Protein 6AMG (pdb70)

Solvent-accessible surface area: 14573 Å² total; per-residue (Å²): 172,91,86,17,65,50,27,190,144,75,20,1,50,10,12,155,46,16,53,81,11,11,1,0,0,1,9,0,0,2,48,82,73,23,141,115,169,4,84,82,42,20,0,4,2,2,0,0,0,43,44,0,17,32,64,6,88,162,52,12,82,5,35,70,11,0,1,8,0,39,0,19,0,12,36,50,39,106,66,23,68,42,19,70,2,11,4,4,10,120,39,77,10,11,17,7,12,1,32,18,48,179,69,10,82,159,63,36,34,39,1,0,15,3,23,28,146,50,64,150,25,154,66,2,81,59,40,89,54,126,82,29,3,52,47,38,138,131,80,19,65,56,46,14,3,18,9,64,27,12,2,1,0,62,60,21,106,110,255,41,135,123,61,29,65,43,23,178,102,84,21,0,44,10,8,148,44,13,52,82,13,10,0,0,0,2,11,0,0,1,46,83,74,19,145,118,168,2,81,82,45,21,0,4,2,2,0,0,0,41,28,0,17,23,65,6,88,163,60,10,82,4,44,65,17,0,0,8,0,42,0,18,0,12,36,50,41,103,67,26,66,44,19,68,2,10,3,4,11,118,38,77,11,10,19,8,12,0,36,12,30,168,86,10,80,158,66,38,34,37,2,0,16,4,22,26,151,48,57,151,25,151,56,1,84,62,42,84,62,150,83,28,3,55,52,39,138,130,92,18,67,58,47,12,3,18,9,62,26,12,3,1,0,66,60,21,104,114

Nearest PDB structures (foldseek):
  6amg-assembly1_A  TM=1.006E+00  e=1.354E-33  Nitrosomonas sp. AL212
  6w6n-assembly1_A  TM=1.004E+00  e=5.330E-32  Nitrosomonas sp. AL212
  6e0z-assembly1_A  TM=1.003E+00  e=9.639E-32  Nitrosomonas sp. AL212
  6e0x-assembly2_B  TM=1.003E+00  e=1.743E-31  Nitrosomonas sp. AL212
  2je2-assembly1_A  TM=8.884E-01  e=1.141E-17  Nitrosomonas europaea

Organism: NCBI:txid153948

Structure (mmCIF, N/CA/C/O backbone):
data_6AMG
#
_entry.id   6AMG
#
_cell.length_a   47.267
_cell.length_b   80.138
_cell.length_c   108.962
_cell.angle_alpha   90.00
_cell.angle_beta   90.00
_cell.angle_gamma   90.00
#
_symmetry.space_group_name_H-M   'P 21 21 21'
#
loop_
_entity.id
_entity.type
_entity.pdbx_description
1 polymer 'Cytochrome P460'
2 non-polymer 'HEME C'
3 water water
#
loop_
_atom_site.group_PDB
_atom_site.id
_atom_site.type_symbol
_atom_site.label_atom_id
_atom_site.label_alt_id
_atom_site.label_comp_id
_atom_site.label_asym_id
_atom_site.label_entity_id
_atom_site.label_seq_id
_atom_site.pdbx_PDB_ins_code
_atom_site.Cartn_x
_atom_site.Cartn_y
_atom_site.Cartn_z
_atom_site.occupancy
_atom_site.B_iso_or_equiv
_atom_site.auth_seq_id
_atom_site.auth_comp_id
_atom_site.auth_asym_id
_atom_site.auth_atom_id
_atom_site.pdbx_PDB_model_num
ATOM 1 N N . LEU A 1 37 ? 9.397 44.349 40.085 1.00 60.35 37 LEU A N 1
ATOM 2 C CA . LEU A 1 37 ? 8.182 43.635 39.708 1.00 60.37 37 LEU A CA 1
ATOM 3 C C . LEU A 1 37 ? 8.225 42.196 40.220 1.00 57.67 37 LEU A C 1
ATOM 4 O O . LEU A 1 37 ? 9.201 41.473 39.996 1.00 54.61 37 LEU A O 1
ATOM 19 N N . ASN A 1 38 ? 7.160 41.786 40.906 1.00 57.50 38 ASN A N 1
ATOM 20 C CA . ASN A 1 38 ? 7.088 40.460 41.503 1.00 56.88 38 ASN A CA 1
ATOM 21 C C . ASN A 1 38 ? 6.602 39.437 40.484 1.00 53.58 38 ASN A C 1
ATOM 22 O O . ASN A 1 38 ? 5.678 39.701 39.710 1.00 52.61 38 ASN A O 1
ATOM 33 N N . TYR A 1 39 ? 7.220 38.254 40.508 1.00 49.79 39 TYR A N 1
ATOM 34 C CA . TYR A 1 39 ? 6.976 37.229 39.502 1.00 48.57 39 TYR A CA 1
ATOM 35 C C . TYR A 1 39 ? 5.995 36.146 39.932 1.00 52.00 39 TYR A C 1
ATOM 36 O O . TYR A 1 39 ? 5.533 35.383 39.077 1.00 53.55 39 TYR A O 1
ATOM 54 N N . GLY A 1 40 ? 5.661 36.047 41.212 1.00 53.27 40 GLY A N 1
ATOM 55 C CA . GLY A 1 40 ? 4.583 35.162 41.612 1.00 55.42 40 GLY A CA 1
ATOM 56 C C . GLY A 1 40 ? 3.215 35.740 41.276 1.00 56.82 40 GLY A C 1
ATOM 57 O O . GLY A 1 40 ? 3.021 36.953 41.214 1.00 57.13 40 GLY A O 1
ATOM 61 N N . SER A 1 41 ? 2.261 34.843 41.024 1.00 56.84 41 SER A N 1
ATOM 62 C CA . SER A 1 41 ? 0.841 35.174 40.976 1.00 56.96 41 SER A CA 1
ATOM 63 C C . SER A 1 41 ? 0.155 34.393 42.086 1.00 54.51 41 SER A C 1
ATOM 64 O O . SER A 1 41 ? 0.357 33.180 42.207 1.00 50.66 41 SER A O 1
ATOM 72 N N . PHE A 1 42 ? -0.651 35.078 42.895 1.00 55.18 42 PHE A N 1
ATOM 73 C CA . PHE A 1 42 ? -1.142 34.497 44.133 1.00 56.68 42 PHE A CA 1
ATOM 74 C C . PHE A 1 42 ? -2.653 34.616 44.251 1.00 56.85 42 PHE A C 1
ATOM 75 O O . PHE A 1 42 ? -3.275 35.517 43.684 1.00 54.39 42 PHE A O 1
ATOM 92 N N . THR A 1 43 ? -3.227 33.680 45.000 1.00 59.18 43 THR A N 1
ATOM 93 C CA . THR A 1 43 ? -4.631 33.722 45.363 1.00 61.92 43 THR A CA 1
ATOM 94 C C . THR A 1 43 ? -4.820 34.605 46.591 1.00 65.16 43 THR A C 1
ATOM 95 O O . THR A 1 43 ? -3.863 35.008 47.260 1.00 64.34 43 THR A O 1
ATOM 106 N N . LYS A 1 44 ? -6.088 34.895 46.892 1.00 68.21 44 LYS A N 1
ATOM 107 C CA . LYS A 1 44 ? -6.413 35.643 48.101 1.00 70.39 44 LYS A CA 1
ATOM 108 C C . LYS A 1 44 ? -5.850 34.970 49.346 1.00 70.05 44 LYS A C 1
ATOM 109 O O . LYS A 1 44 ? -5.462 35.655 50.299 1.00 70.45 44 LYS A O 1
ATOM 128 N N . GLU A 1 45 ? -5.793 33.638 49.361 1.00 69.15 45 GLU A N 1
ATOM 129 C CA . GLU A 1 45 ? -5.225 32.898 50.479 1.00 68.73 45 GLU A CA 1
ATOM 130 C C . GLU A 1 45 ? -3.714 32.708 50.353 1.00 67.60 45 GLU A C 1
ATOM 131 O O . GLU A 1 45 ? -3.151 31.831 51.018 1.00 68.35 45 GLU A O 1
ATOM 143 N N . HIS A 1 46 ? -3.050 33.504 49.512 1.00 65.18 46 HIS A N 1
ATOM 144 C CA . HIS A 1 46 ? -1.590 33.538 49.442 1.00 63.70 46 HIS A CA 1
ATOM 145 C C . HIS A 1 46 ? -1.000 32.256 48.853 1.00 58.03 46 HIS A C 1
ATOM 146 O O . HIS A 1 46 ? 0.129 31.874 49.184 1.00 56.37 46 HIS A O 1
ATOM 160 N N . VAL A 1 47 ? -1.743 31.587 47.974 1.00 52.87 47 VAL A N 1
ATOM 161 C CA . VAL A 1 47 ? -1.289 30.356 47.331 1.00 49.05 47 VAL A CA 1
ATOM 162 C C . VAL A 1 47 ? -0.730 30.677 45.955 1.00 47.16 47 VAL A C 1
ATOM 163 O O . VAL A 1 47 ? -1.295 31.488 45.214 1.00 48.05 47 VAL A O 1
ATOM 176 N N . LEU A 1 48 ? 0.370 30.013 45.605 1.00 44.80 48 LEU A N 1
ATOM 177 C CA . LEU A 1 48 ? 1.078 30.260 44.353 1.00 42.46 48 LEU A CA 1
ATOM 178 C C . LEU A 1 48 ? 0.324 29.621 43.192 1.00 41.95 48 LEU A C 1
ATOM 179 O O . LEU A 1 48 ? 0.258 28.394 43.095 1.00 41.94 48 LEU A O 1
ATOM 195 N N . LEU A 1 49 ? -0.209 30.439 42.283 1.00 40.78 49 LEU A N 1
ATOM 196 C CA . LEU A 1 49 ? -0.691 29.904 41.017 1.00 41.43 49 LEU A CA 1
ATOM 197 C C . LEU A 1 49 ? 0.477 29.315 40.242 1.00 39.14 49 LEU A C 1
ATOM 198 O O . LEU A 1 49 ? 1.619 29.777 40.336 1.00 36.47 49 LEU A O 1
ATOM 214 N N . THR A 1 50 ? 0.194 28.298 39.461 1.00 38.55 50 THR A N 1
ATOM 215 C CA . THR A 1 50 ? 1.281 27.574 38.823 1.00 38.38 50 THR A CA 1
ATOM 216 C C . THR A 1 50 ? 2.099 28.522 37.955 1.00 38.32 50 THR A C 1
ATOM 217 O O . THR A 1 50 ? 1.537 29.186 37.071 1.00 39.33 50 THR A O 1
ATOM 228 N N . PRO A 1 51 ? 3.396 28.666 38.208 1.00 37.94 51 PRO A N 1
ATOM 229 C CA . PRO A 1 51 ? 4.168 29.678 37.488 1.00 37.82 51 PRO A CA 1
ATOM 230 C C . PRO A 1 51 ? 4.188 29.387 36.000 1.00 38.76 51 PRO A C 1
ATOM 231 O O . PRO A 1 51 ? 4.232 28.230 35.572 1.00 38.21 51 PRO A O 1
ATOM 242 N N . LYS A 1 52 ? 4.135 30.463 35.221 1.00 37.90 52 LYS A N 1
ATOM 243 C CA . LYS A 1 52 ? 4.207 30.415 33.772 1.00 39.14 52 LYS A CA 1
ATOM 244 C C . LYS A 1 52 ? 5.449 31.175 33.341 1.00 35.19 52 LYS A C 1
ATOM 245 O O . LYS A 1 52 ? 5.777 32.223 33.905 1.00 36.39 52 LYS A O 1
ATOM 264 N N . GLY A 1 53 ? 6.142 30.633 32.350 1.00 30.86 53 GLY A N 1
ATOM 265 C CA . GLY A 1 53 ? 7.319 31.277 31.821 1.00 27.10 53 GLY A CA 1
ATOM 266 C C . GLY A 1 53 ? 8.571 31.145 32.660 1.00 23.80 53 GLY A C 1
ATOM 267 O O . GLY A 1 53 ? 9.547 31.858 32.380 1.00 24.01 53 GLY A O 1
ATOM 271 N N . TYR A 1 54 ? 8.595 30.244 33.653 1.00 22.96 54 TYR A N 1
ATOM 272 C CA . TYR A 1 54 ? 9.772 30.131 34.510 1.00 21.92 54 TYR A CA 1
ATOM 273 C C . TYR A 1 54 ? 10.990 29.602 33.753 1.00 21.48 54 TYR A C 1
ATOM 274 O O . TYR A 1 54 ? 12.120 29.787 34.215 1.00 21.21 54 TYR A O 1
ATOM 292 N N . ARG A 1 55 ? 10.802 28.966 32.596 1.00 20.73 55 ARG A N 1
ATOM 293 C CA . ARG A 1 55 ? 11.967 28.540 31.838 1.00 20.61 55 ARG A CA 1
ATOM 294 C C . ARG A 1 55 ? 12.718 29.724 31.248 1.00 21.17 55 ARG A C 1
ATOM 295 O O . ARG A 1 55 ? 13.859 29.556 30.814 1.00 21.66 55 ARG A O 1
ATOM 316 N N . GLU A 1 56 ? 12.113 30.912 31.252 1.00 21.08 56 GLU A N 1
ATOM 317 C CA . GLU A 1 56 ? 12.769 32.153 30.856 1.00 21.68 56 GLU A CA 1
ATOM 318 C C . GLU A 1 56 ? 13.242 32.955 32.059 1.00 20.52 56 GLU A C 1
ATOM 319 O O . GLU A 1 56 ? 13.677 34.102 31.904 1.00 21.58 56 GLU A O 1
ATOM 331 N N . TRP A 1 57 ? 13.211 32.346 33.248 1.00 20.62 57 TRP A N 1
ATOM 332 C CA . TRP A 1 57 ? 13.827 32.933 34.432 1.00 19.40 57 TRP A CA 1
ATOM 333 C C . TRP A 1 57 ? 15.325 32.617 34.395 1.00 19.85 57 TRP A C 1
ATOM 334 O O . TRP A 1 57 ? 15.839 32.093 33.406 1.00 21.08 57 TRP A O 1
ATOM 355 N N . VAL A 1 58 ? 16.048 32.933 35.462 1.00 18.92 58 VAL A N 1
ATOM 356 C CA . VAL A 1 58 ? 17.489 32.746 35.504 1.00 18.27 58 VAL A CA 1
ATOM 357 C C . VAL A 1 58 ? 17.779 31.383 36.116 1.00 17.26 58 VAL A C 1
ATOM 358 O O . VAL A 1 58 ? 17.468 31.133 37.287 1.00 17.34 58 VAL A O 1
ATOM 371 N N . PHE A 1 59 ? 18.375 30.502 35.322 1.00 17.85 59 PHE A N 1
ATOM 372 C CA . PHE A 1 59 ? 18.804 29.191 35.790 1.00 17.31 59 PHE A CA 1
ATOM 373 C C . PHE A 1 59 ? 19.948 29.348 36.783 1.00 17.27 59 PHE A C 1
ATOM 374 O O . PHE A 1 59 ? 20.850 30.173 36.596 1.00 18.37 59 PHE A O 1
ATOM 391 N N . ILE A 1 60 ? 19.901 28.584 37.870 1.00 16.46 60 ILE A N 1
ATOM 392 C CA . ILE A 1 60 ? 20.918 28.696 38.909 1.00 16.68 60 ILE A CA 1
ATOM 393 C C . ILE A 1 60 ? 21.700 27.417 39.158 1.00 16.32 60 ILE A C 1
ATOM 394 O O . ILE A 1 60 ? 22.761 27.478 39.805 1.00 17.39 60 ILE A O 1
ATOM 410 N N . GLY A 1 61 ? 21.269 26.285 38.617 1.00 16.29 61 GLY A N 1
ATOM 411 C CA . GLY A 1 61 ? 21.993 25.037 38.789 1.00 16.43 61 GLY A CA 1
ATOM 412 C C . GLY A 1 61 ? 21.121 23.855 38.487 1.00 16.37 61 GLY A C 1
ATOM 413 O O . GLY A 1 61 ? 19.900 23.911 38.612 1.00 16.91 61 GLY A O 1
ATOM 417 N N . ALA A 1 62 ? 21.783 22.741 38.150 1.00 15.62 62 ALA A N 1
ATOM 418 C CA . ALA A 1 62 ? 21.123 21.454 37.979 1.00 15.41 62 ALA A CA 1
ATOM 419 C C . ALA A 1 62 ? 21.862 20.341 38.717 1.00 15.88 62 ALA A C 1
ATOM 420 O O . ALA A 1 62 ? 23.098 20.270 38.716 1.00 17.06 62 ALA A O 1
ATOM 427 N N . SER A 1 63 ? 21.077 19.438 39.292 1.00 16.05 63 SER A N 1
ATOM 428 C CA . SER A 1 63 ? 21.546 18.224 39.950 1.00 16.96 63 SER A CA 1
ATOM 429 C C . SER A 1 63 ? 20.753 17.052 39.397 1.00 17.62 63 SER A C 1
ATOM 430 O O . SER A 1 63 ? 19.767 17.224 38.661 1.00 18.21 63 SER A O 1
ATOM 438 N N . VAL A 1 64 ? 21.171 15.833 39.740 1.00 17.03 64 VAL A N 1
ATOM 439 C CA . VAL A 1 64 ? 20.414 14.649 39.337 1.00 17.66 64 VAL A CA 1
ATOM 440 C C . VAL A 1 64 ? 20.421 13.606 40.452 1.00 17.38 64 VAL A C 1
ATOM 441 O O . VAL A 1 64 ? 21.479 13.247 40.985 1.00 17.55 64 VAL A O 1
ATOM 454 N N . THR A 1 65 ? 19.224 13.135 40.812 1.00 17.37 65 THR A N 1
ATOM 455 C CA . THR A 1 65 ? 19.040 12.015 41.729 1.00 17.12 65 THR A CA 1
ATOM 456 C C . THR A 1 65 ? 18.308 10.917 40.962 1.00 17.72 65 THR A C 1
ATOM 457 O O . THR A 1 65 ? 17.064 10.900 40.913 1.00 18.52 65 THR A O 1
ATOM 468 N N . PRO A 1 66 ? 19.036 10.023 40.290 1.00 17.94 66 PRO A N 1
ATOM 469 C CA . PRO A 1 66 ? 18.381 8.994 39.480 1.00 19.39 66 PRO A CA 1
ATOM 470 C C . PRO A 1 66 ? 17.618 8.012 40.349 1.00 19.74 66 PRO A C 1
ATOM 471 O O . PRO A 1 66 ? 18.039 7.664 41.456 1.00 20.24 66 PRO A O 1
ATOM 482 N N . ASN A 1 67 ? 16.506 7.514 39.811 1.00 20.14 67 ASN A N 1
ATOM 483 C CA . ASN A 1 67 ? 15.777 6.452 40.506 1.00 19.68 67 ASN A CA 1
ATOM 484 C C . ASN A 1 67 ? 16.678 5.267 40.848 1.00 19.79 67 ASN A C 1
ATOM 485 O O . ASN A 1 67 ? 16.594 4.710 41.951 1.00 20.72 67 ASN A O 1
ATOM 496 N N . GLU A 1 68 ? 17.568 4.886 39.928 1.00 20.77 68 GLU A N 1
ATOM 497 C CA . GLU A 1 68 ? 18.332 3.660 40.111 1.00 21.94 68 GLU A CA 1
ATOM 498 C C . GLU A 1 68 ? 19.311 3.750 41.271 1.00 23.32 68 GLU A C 1
ATOM 499 O O . GLU A 1 68 ? 19.764 2.706 41.752 1.00 25.61 68 GLU A O 1
ATOM 511 N N . LEU A 1 69 ? 19.667 4.959 41.718 1.00 22.06 69 LEU A N 1
ATOM 512 C CA . LEU A 1 69 ? 20.559 5.120 42.854 1.00 22.83 69 LEU A CA 1
ATOM 513 C C . LEU A 1 69 ? 19.813 5.413 44.146 1.00 22.03 69 LEU A C 1
ATOM 514 O O . LEU A 1 69 ? 20.456 5.682 45.167 1.00 23.18 69 LEU A O 1
ATOM 530 N N . ASN A 1 70 ? 18.481 5.385 44.119 1.00 21.55 70 ASN A N 1
ATOM 531 C CA . ASN A 1 70 ? 17.641 5.740 45.257 1.00 21.41 70 ASN A CA 1
ATOM 532 C C . ASN A 1 70 ? 16.525 4.715 45.406 1.00 23.01 70 ASN A C 1
ATOM 533 O O . ASN A 1 70 ? 15.342 5.048 45.428 1.00 23.26 70 ASN A O 1
ATOM 544 N N . ASP A 1 71 ? 16.907 3.444 45.486 1.00 25.12 71 ASP A N 1
ATOM 545 C CA . ASP A 1 71 ? 15.965 2.351 45.730 1.00 26.81 71 ASP A CA 1
ATOM 546 C C . ASP A 1 71 ? 14.844 2.311 44.691 1.00 24.95 71 ASP A C 1
ATOM 547 O O . ASP A 1 71 ? 13.719 1.896 44.993 1.00 26.35 71 ASP A O 1
ATOM 556 N N . ASP A 1 72 ? 15.175 2.671 43.446 1.00 24.68 72 ASP A N 1
ATOM 557 C CA . ASP A 1 72 ? 14.242 2.701 42.317 1.00 24.30 72 ASP A CA 1
ATOM 558 C C . ASP A 1 72 ? 13.122 3.728 42.491 1.00 23.88 72 ASP A C 1
ATOM 559 O O . ASP A 1 72 ? 12.131 3.713 41.747 1.00 25.49 72 ASP A O 1
ATOM 568 N N . LYS A 1 73 ? 13.276 4.659 43.428 1.00 23.84 73 LYS A N 1
ATOM 569 C CA . LYS A 1 73 ? 12.246 5.663 43.636 1.00 24.68 73 LYS A CA 1
ATOM 570 C C . LYS A 1 73 ? 12.854 6.904 44.278 1.00 23.86 73 LYS A C 1
ATOM 571 O O . LYS A 1 73 ? 12.757 7.085 45.499 1.00 25.87 73 LYS A O 1
ATOM 590 N N . ALA A 1 74 ? 13.477 7.771 43.476 1.00 21.20 74 ALA A N 1
ATOM 591 C CA . ALA A 1 74 ? 1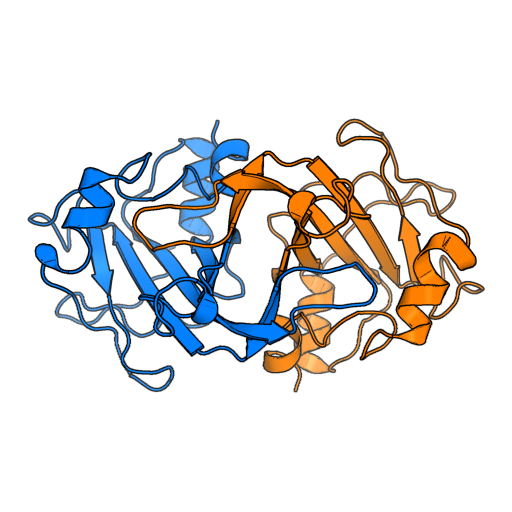3.997 9.023 44.018 1.00 19.87 74 ALA A CA 1
ATOM 592 C C . ALA A 1 74 ? 12.859 9.886 44.543 1.00 19.42 74 ALA A C 1
ATOM 593 O O . ALA A 1 74 ? 11.741 9.861 44.034 1.00 21.03 74 ALA A O 1
ATOM 600 N N . ALA A 1 75 ? 13.159 10.689 45.563 1.00 19.59 75 ALA A N 1
ATOM 601 C CA . ALA A 1 75 ? 12.138 11.571 46.110 1.00 20.10 75 ALA A CA 1
ATOM 602 C C . ALA A 1 75 ? 11.649 12.556 45.054 1.00 20.21 75 ALA A C 1
ATOM 603 O O . ALA A 1 75 ? 10.438 12.760 44.885 1.00 20.21 75 ALA A O 1
ATOM 610 N N . PHE A 1 76 ? 12.586 13.191 44.344 1.00 19.51 76 PHE A N 1
ATOM 611 C CA . PHE A 1 76 ? 12.305 14.114 43.242 1.00 19.23 76 PHE A CA 1
ATOM 612 C C . PHE A 1 76 ? 12.931 13.482 42.006 1.00 19.07 76 PHE A C 1
ATOM 613 O O . PHE A 1 76 ? 14.101 13.731 41.694 1.00 18.84 76 PHE A O 1
ATOM 630 N N . PRO A 1 77 ? 12.196 12.657 41.269 1.00 19.47 77 PRO A N 1
ATOM 631 C CA . PRO A 1 77 ? 12.791 12.044 40.073 1.00 18.39 77 PRO A CA 1
ATOM 632 C C . PRO A 1 77 ? 12.881 13.037 38.910 1.00 19.20 77 PRO A C 1
ATOM 633 O O . PRO A 1 77 ? 11.823 13.611 38.587 1.00 20.41 77 PRO A O 1
ATOM 644 N N . GLU A 1 78 ? 14.031 13.271 38.269 1.00 18.73 78 GLU A N 1
ATOM 645 C CA . GLU A 1 78 ? 15.357 12.737 38.567 1.00 18.42 78 GLU A CA 1
ATOM 646 C C . GLU A 1 78 ? 16.381 13.864 38.391 1.00 17.56 78 GLU A C 1
ATOM 647 O O . GLU A 1 78 ? 17.044 14.260 39.354 1.00 17.97 78 GLU A O 1
ATOM 659 N N . PHE A 1 79 ? 16.497 14.403 37.178 1.00 17.99 79 PHE A N 1
ATOM 660 C CA . PHE A 1 79 ? 17.157 15.689 37.011 1.00 17.29 79 PHE A CA 1
ATOM 661 C C . PHE A 1 79 ? 16.331 16.784 37.667 1.00 17.49 79 PHE A C 1
ATOM 662 O O . PHE A 1 79 ? 15.092 16.751 37.658 1.00 17.75 79 PHE A O 1
ATOM 679 N N . HIS A 1 80 ? 17.035 17.770 38.228 1.00 16.26 80 HIS A N 1
ATOM 680 C CA . HIS A 1 80 ? 16.424 18.981 38.780 1.00 16.50 80 HIS A CA 1
ATOM 681 C C . HIS A 1 80 ? 17.089 20.179 38.122 1.00 15.72 80 HIS A C 1
ATOM 682 O O . HIS A 1 80 ? 18.291 20.377 38.291 1.00 17.16 80 HIS A O 1
ATOM 697 N N . ASN A 1 81 ? 16.324 20.970 37.386 1.00 16.50 81 ASN A N 1
ATOM 698 C CA . ASN A 1 81 ? 16.794 22.227 36.806 1.00 16.17 81 ASN A CA 1
ATOM 699 C C . ASN A 1 81 ? 16.132 23.363 37.576 1.00 17.26 81 ASN A C 1
ATOM 700 O O . ASN A 1 81 ? 14.896 23.424 37.645 1.00 17.46 81 ASN A O 1
ATOM 711 N N . VAL A 1 82 ? 16.936 24.272 38.140 1.00 16.49 82 VAL A N 1
ATOM 712 C CA . VAL A 1 82 ? 16.412 25.235 39.097 1.00 15.68 82 VAL A CA 1
ATOM 713 C C . VAL A 1 82 ? 16.539 26.660 38.573 1.00 16.72 82 VAL A C 1
ATOM 714 O O . VAL A 1 82 ? 17.564 27.040 37.994 1.00 17.11 82 VAL A O 1
ATOM 727 N N . TYR A 1 83 ? 15.494 27.452 38.816 1.00 17.07 83 TYR A N 1
ATOM 728 C CA . TYR A 1 83 ? 15.401 28.825 38.339 1.00 17.06 83 TYR A CA 1
ATOM 729 C C . TYR A 1 83 ? 15.028 29.762 39.471 1.00 16.89 83 TYR A C 1
ATOM 730 O O . TYR A 1 83 ? 14.244 29.411 40.354 1.00 17.42 83 TYR A O 1
ATOM 748 N N . ILE A 1 84 ? 15.546 30.987 39.393 1.00 18.05 84 ILE A N 1
ATOM 749 C CA . ILE A 1 84 ? 15.127 32.070 40.272 1.00 17.95 84 ILE A CA 1
ATOM 750 C C . ILE A 1 84 ? 14.542 33.179 39.400 1.00 18.22 84 ILE A C 1
ATOM 751 O O . ILE A 1 84 ? 15.005 33.431 38.277 1.00 18.64 84 ILE A O 1
ATOM 767 N N . ASP A 1 85 ? 13.524 33.860 39.919 1.00 18.86 85 ASP A N 1
ATOM 768 C CA . ASP A 1 85 ? 12.891 34.868 39.088 1.00 19.39 85 ASP A CA 1
ATOM 769 C C . ASP A 1 85 ? 13.854 36.025 38.801 1.00 20.28 85 ASP A C 1
ATOM 770 O O . ASP A 1 85 ? 14.760 36.317 39.593 1.00 19.96 85 ASP A O 1
ATOM 779 N N . PRO A 1 86 ? 13.691 36.693 37.659 1.00 21.27 86 PRO A N 1
ATOM 780 C CA . PRO A 1 86 ? 14.688 37.699 37.269 1.00 22.82 86 PRO A CA 1
ATOM 781 C C . PRO A 1 86 ? 14.838 38.865 38.234 1.00 22.97 86 PRO A C 1
ATOM 782 O O . PRO A 1 86 ? 15.954 39.379 38.393 1.00 24.09 86 PRO A O 1
ATOM 793 N N . THR A 1 87 ? 13.746 39.355 38.823 1.00 23.38 87 THR A N 1
ATOM 794 C CA . THR A 1 87 ? 13.877 40.463 39.765 1.00 25.00 87 THR A CA 1
ATOM 795 C C . THR A 1 87 ? 14.726 40.048 40.956 1.00 23.47 87 THR A C 1
ATOM 796 O O . THR A 1 87 ? 15.599 40.801 41.405 1.00 24.08 87 THR A O 1
ATOM 807 N N . SER A 1 88 ? 14.488 38.846 41.478 1.00 22.31 88 SER A N 1
ATOM 808 C CA . SER A 1 88 ? 15.252 38.402 42.634 1.00 21.23 88 SER A CA 1
ATOM 809 C C . SER A 1 88 ? 16.690 38.097 42.257 1.00 21.07 88 SER A C 1
ATOM 810 O O . SER A 1 88 ? 17.595 38.275 43.079 1.00 22.63 88 SER A O 1
ATOM 818 N N . TRP A 1 89 ? 16.933 37.670 41.019 1.00 20.75 89 TRP A N 1
ATOM 819 C CA . TRP A 1 89 ? 18.312 37.537 40.568 1.00 21.07 89 TRP A CA 1
ATOM 820 C C . TRP A 1 89 ? 19.021 38.883 40.598 1.00 21.90 89 TRP A C 1
ATOM 821 O O . TRP A 1 89 ? 20.173 38.978 41.041 1.00 22.48 89 TRP A O 1
ATOM 842 N N . GLY A 1 90 ? 18.352 39.937 40.125 1.00 22.91 90 GLY A N 1
ATOM 843 C CA . GLY A 1 90 ? 18.952 41.262 40.177 1.00 24.02 90 GLY A CA 1
ATOM 844 C C . GLY A 1 90 ? 19.285 41.684 41.593 1.00 24.16 90 GLY A C 1
ATOM 845 O O . GLY A 1 90 ? 20.362 42.219 41.858 1.00 25.02 90 GLY A O 1
ATOM 849 N N . HIS A 1 91 ? 18.378 41.422 42.529 1.00 23.56 91 HIS A N 1
ATOM 850 C CA . HIS A 1 91 ? 18.637 41.786 43.915 1.00 24.47 91 HIS A CA 1
ATOM 851 C C . HIS A 1 91 ? 19.764 40.944 44.496 1.00 24.36 91 HIS A C 1
ATOM 852 O O . HIS A 1 91 ? 20.565 41.429 45.304 1.00 24.03 91 HIS A O 1
ATOM 866 N N . TRP A 1 92 ? 19.822 39.668 44.112 1.00 22.86 92 TRP A N 1
ATOM 867 C CA . TRP A 1 92 ? 20.902 38.798 44.551 1.00 22.49 92 TRP A CA 1
ATOM 868 C C . TRP A 1 92 ? 22.256 39.329 44.103 1.00 22.71 92 TRP A C 1
ATOM 869 O O . TRP A 1 92 ? 23.211 39.350 44.882 1.00 24.08 92 TRP A O 1
ATOM 890 N N . LYS A 1 93 ? 22.374 39.728 42.835 1.00 24.07 93 LYS A N 1
ATOM 891 C CA . LYS A 1 93 ? 23.649 40.271 42.370 1.00 25.26 93 LYS A CA 1
ATOM 892 C C . LYS A 1 93 ? 24.060 41.491 43.178 1.00 26.40 93 LYS A C 1
ATOM 893 O O . LYS A 1 93 ? 25.253 41.729 43.372 1.00 27.91 93 LYS A O 1
ATOM 912 N N . LYS A 1 94 ? 23.093 42.271 43.657 1.00 27.06 94 LYS A N 1
ATOM 913 C CA . LYS A 1 94 ? 23.411 43.484 44.400 1.00 28.92 94 LYS A CA 1
ATOM 914 C C . LYS A 1 94 ? 23.735 43.200 45.863 1.00 29.87 94 LYS A C 1
ATOM 915 O O . LYS A 1 94 ? 24.572 43.905 46.442 1.00 30.76 94 LYS A O 1
ATOM 934 N N . THR A 1 95 ? 23.097 42.186 46.473 1.00 29.81 95 THR A N 1
ATOM 935 C CA . THR A 1 95 ? 23.111 42.023 47.931 1.00 29.20 95 THR A CA 1
ATOM 936 C C . THR A 1 95 ? 23.530 40.654 48.441 1.00 28.24 95 THR A C 1
ATOM 937 O O . THR A 1 95 ? 23.864 40.544 49.635 1.00 29.71 95 THR A O 1
ATOM 948 N N . GLY A 1 96 ? 23.479 39.605 47.623 1.00 27.24 96 GLY A N 1
ATOM 949 C CA . GLY A 1 96 ? 23.716 38.277 48.145 1.00 25.96 96 GLY A CA 1
ATOM 950 C C . GLY A 1 96 ? 22.628 37.782 49.071 1.00 25.23 96 GLY A C 1
ATOM 951 O O . GLY A 1 96 ? 22.874 36.870 49.873 1.00 26.24 96 GLY A O 1
ATOM 955 N N . GLU A 1 97 ? 21.423 38.350 48.975 1.00 24.57 97 GLU A N 1
ATOM 956 C CA . GLU A 1 97 ? 20.285 37.923 49.772 1.00 24.40 97 GLU A CA 1
ATOM 957 C C . GLU A 1 97 ? 19.066 37.749 48.875 1.00 22.78 97 GLU A C 1
ATOM 958 O O . GLU A 1 97 ? 18.962 38.358 47.802 1.00 23.28 97 GLU A O 1
ATOM 970 N N . PHE A 1 98 ? 18.139 36.913 49.343 1.00 22.19 98 PHE A N 1
ATOM 971 C CA . PHE A 1 98 ? 16.856 36.696 48.682 1.00 21.98 98 PHE A CA 1
ATOM 972 C C . PHE A 1 98 ? 15.860 37.759 49.133 1.00 23.95 98 PHE A C 1
ATOM 973 O O . PHE A 1 98 ? 15.554 37.881 50.330 1.00 25.47 98 PHE A O 1
ATOM 990 N N . ARG A 1 99 ? 15.349 38.526 48.181 1.00 23.96 99 ARG A N 1
ATOM 991 C CA . ARG A 1 99 ? 14.395 39.572 48.531 1.00 24.73 99 ARG A CA 1
ATOM 992 C C . ARG A 1 99 ? 13.045 38.965 48.924 1.00 25.90 99 ARG A C 1
ATOM 993 O O . ARG A 1 99 ? 12.705 37.827 48.562 1.00 25.12 99 ARG A O 1
ATOM 1014 N N . ASP A 1 100 ? 12.269 39.741 49.677 1.00 26.60 100 ASP A N 1
ATOM 1015 C CA . ASP A 1 100 ? 10.842 39.471 49.768 1.00 27.12 100 ASP A CA 1
ATOM 1016 C C . ASP A 1 100 ? 10.271 39.442 48.360 1.00 27.85 100 ASP A C 1
ATOM 1017 O O . ASP A 1 100 ? 10.501 40.367 47.573 1.00 28.53 100 ASP A O 1
ATOM 1026 N N . GLY A 1 101 ? 9.527 38.374 48.052 1.00 25.64 101 GLY A N 1
ATOM 1027 C CA . GLY A 1 101 ? 8.991 38.149 46.724 1.00 25.92 101 GLY A CA 1
ATOM 1028 C C . GLY A 1 101 ? 9.783 37.165 45.880 1.00 24.47 101 GLY A C 1
ATOM 1029 O O . GLY A 1 101 ? 9.396 36.899 44.730 1.00 26.07 101 GLY A O 1
ATOM 1033 N N . THR A 1 102 ? 10.892 36.633 46.396 1.00 22.37 102 THR A N 1
ATOM 1034 C CA . THR A 1 102 ? 11.670 35.638 45.652 1.00 21.42 102 THR A CA 1
ATOM 1035 C C . THR A 1 102 ? 10.819 34.416 45.364 1.00 20.69 102 THR A C 1
ATOM 1036 O O . THR A 1 102 ? 10.184 33.866 46.263 1.00 21.00 102 THR A O 1
ATOM 1047 N N . VAL A 1 103 ? 10.842 33.970 44.112 1.00 19.67 103 VAL A N 1
ATOM 1048 C CA . VAL A 1 103 ? 10.274 32.687 43.717 1.00 19.65 103 VAL A CA 1
ATOM 1049 C C . VAL A 1 103 ? 11.377 31.851 43.089 1.00 19.30 103 VAL A C 1
ATOM 1050 O O . VAL A 1 103 ? 12.088 32.317 42.185 1.00 19.23 103 VAL A O 1
ATOM 1063 N N . ILE A 1 104 ? 11.507 30.614 43.564 1.00 17.98 104 ILE A N 1
ATOM 1064 C CA . ILE A 1 104 ? 12.437 29.631 43.010 1.00 17.19 104 ILE A CA 1
ATOM 1065 C C . ILE A 1 104 ? 11.622 28.426 42.579 1.00 17.02 104 ILE A C 1
ATOM 1066 O O . ILE A 1 104 ? 10.777 27.941 43.339 1.00 17.33 104 ILE A O 1
ATOM 1082 N N . VAL A 1 105 ? 11.857 27.963 41.351 1.00 16.27 105 VAL A N 1
ATOM 1083 C CA . VAL A 1 105 ? 11.174 26.810 40.779 1.00 17.05 105 VAL A CA 1
ATOM 1084 C C . VAL A 1 105 ? 12.207 25.736 40.513 1.00 17.96 105 VAL A C 1
ATOM 1085 O O . VAL A 1 105 ? 13.212 25.992 39.842 1.00 17.86 105 VAL A O 1
ATOM 1098 N N . LYS A 1 106 ? 11.946 24.537 41.018 1.00 17.06 106 LYS A N 1
ATOM 1099 C CA . LYS A 1 106 ? 12.750 23.364 40.716 1.00 16.53 106 LYS A CA 1
ATOM 1100 C C . LYS A 1 106 ? 11.946 22.526 39.736 1.00 16.20 106 LYS A C 1
ATOM 1101 O O . LYS A 1 106 ? 10.878 22.008 40.080 1.00 17.26 106 LYS A O 1
ATOM 1117 N N . GLU A 1 107 ? 12.455 22.392 38.512 1.00 17.28 107 GLU A N 1
ATOM 1118 C CA . GLU A 1 107 ? 11.791 21.587 37.499 1.00 17.69 107 GLU A CA 1
ATOM 1119 C C . GLU A 1 107 ? 12.441 20.212 37.424 1.00 16.79 107 GLU A C 1
ATOM 1120 O O . GLU A 1 107 ? 13.664 20.095 37.298 1.00 18.03 107 GLU A O 1
ATOM 1132 N N . LEU A 1 108 ? 11.611 19.182 37.516 1.00 17.58 108 LEU A N 1
ATOM 1133 C CA . LEU A 1 108 ? 12.046 17.796 37.460 1.00 17.43 108 LEU A CA 1
ATOM 1134 C C . LEU A 1 108 ? 11.982 17.275 36.025 1.00 18.60 108 LEU A C 1
ATOM 1135 O O . LEU A 1 108 ? 11.049 17.578 35.279 1.00 20.40 108 LEU A O 1
ATOM 1151 N N . ALA A 1 109 ? 12.971 16.469 35.658 1.00 18.26 109 ALA A N 1
ATOM 1152 C CA . ALA A 1 109 ? 12.990 15.790 34.376 1.00 19.54 109 ALA A CA 1
ATOM 1153 C C . ALA A 1 109 ? 13.545 14.385 34.567 1.00 19.16 109 ALA A C 1
ATOM 1154 O O . ALA A 1 109 ? 14.319 14.121 35.492 1.00 19.72 109 ALA A O 1
ATOM 1161 N N . GLY A 1 110 ? 13.112 13.473 33.715 1.00 20.64 110 GLY A N 1
ATOM 1162 C CA . GLY A 1 110 ? 13.596 12.117 33.799 1.00 21.06 110 GLY A CA 1
ATOM 1163 C C . GLY A 1 110 ? 15.018 11.971 33.289 1.00 20.85 110 GLY A C 1
ATOM 1164 O O . GLY A 1 110 ? 15.560 12.836 32.601 1.00 21.41 110 GLY A O 1
ATOM 1168 N N . VAL A 1 111 ? 15.644 10.852 33.659 1.00 21.44 111 VAL A N 1
ATOM 1169 C CA . VAL A 1 111 ? 16.855 10.398 32.980 1.00 22.03 111 VAL A CA 1
ATOM 1170 C C . VAL A 1 111 ? 16.421 9.731 31.684 1.00 23.99 111 VAL A C 1
ATOM 1171 O O . VAL A 1 111 ? 15.684 8.740 31.708 1.00 25.08 111 VAL A O 1
ATOM 1184 N N . GLY A 1 112 ? 16.859 10.284 30.559 1.00 23.86 112 GLY A N 1
ATOM 1185 C CA . GLY A 1 112 ? 16.542 9.721 29.259 1.00 24.43 112 GLY A CA 1
ATOM 1186 C C . GLY A 1 112 ? 17.546 8.711 28.758 1.00 26.08 112 GLY A C 1
ATOM 1187 O O . GLY A 1 112 ? 17.206 7.851 27.943 1.00 28.81 112 GLY A O 1
ATOM 1191 N N . SER A 1 113 ? 18.800 8.838 29.183 1.00 26.34 113 SER A N 1
ATOM 1192 C CA . SER A 1 113 ? 19.824 7.889 28.769 1.00 26.94 113 SER A CA 1
ATOM 1193 C C . SER A 1 113 ? 21.034 8.047 29.676 1.00 23.93 113 SER A C 1
ATOM 1194 O O . SER A 1 113 ? 21.146 9.005 30.457 1.00 23.17 113 SER A O 1
ATOM 1202 N N . LYS A 1 114 ? 21.939 7.075 29.560 1.00 25.02 114 LYS A N 1
ATOM 1203 C CA . LYS A 1 114 ? 23.113 6.996 30.404 1.00 24.38 114 LYS A CA 1
ATOM 1204 C C . LYS A 1 114 ? 24.403 6.956 29.600 1.00 24.63 114 LYS A C 1
ATOM 1205 O O . LYS A 1 114 ? 25.484 6.886 30.187 1.00 26.22 114 LYS A O 1
ATOM 1224 N N . ALA A 1 115 ? 24.331 7.025 28.278 1.00 24.75 115 ALA A N 1
ATOM 1225 C CA . ALA A 1 115 ? 25.539 7.042 27.474 1.00 25.98 115 ALA A CA 1
ATOM 1226 C C . ALA A 1 115 ? 25.236 7.801 26.201 1.00 26.51 115 ALA A C 1
ATOM 1227 O O . ALA A 1 115 ? 24.177 7.614 25.598 1.00 29.31 115 ALA A O 1
ATOM 1234 N N . SER A 1 116 ? 26.170 8.654 25.806 1.00 25.75 116 SER A N 1
ATOM 1235 C CA . SER A 1 116 ? 26.010 9.442 24.599 1.00 25.91 116 SER A CA 1
ATOM 1236 C C . SER A 1 116 ? 27.375 9.567 23.941 1.00 26.51 116 SER A C 1
ATOM 1237 O O . SER A 1 116 ? 28.369 9.058 24.479 1.00 25.81 116 SER A O 1
ATOM 1245 N N . PRO A 1 117 ? 27.472 10.226 22.785 1.00 28.17 117 PRO A N 1
ATOM 1246 C CA . PRO A 1 117 ? 28.792 10.404 22.166 1.00 27.81 117 PRO A CA 1
ATOM 1247 C C . PRO A 1 117 ? 29.775 11.150 23.040 1.00 27.69 117 PRO A C 1
ATOM 1248 O O . PRO A 1 117 ? 30.985 11.050 22.803 1.00 28.80 117 PRO A O 1
ATOM 1259 N N . SER A 1 118 ? 29.304 11.891 24.042 1.00 26.28 118 SER A N 1
ATOM 1260 C CA . SER A 1 118 ? 30.197 12.633 24.919 1.00 26.19 118 SER A CA 1
ATOM 1261 C C . SER A 1 118 ? 30.666 11.810 26.107 1.00 26.86 118 SER A C 1
ATOM 1262 O O . SER A 1 118 ? 31.512 12.282 26.875 1.00 26.89 118 SER A O 1
ATOM 1270 N N . GLY A 1 119 ? 30.144 10.607 26.280 1.00 25.88 119 GLY A N 1
ATOM 1271 C CA . GLY A 1 119 ? 30.584 9.755 27.361 1.00 26.66 119 GLY A CA 1
ATOM 1272 C C . GLY A 1 119 ? 29.430 9.166 28.134 1.00 25.99 119 GLY A C 1
ATOM 1273 O O . GLY A 1 119 ? 28.259 9.279 27.753 1.00 26.08 119 GLY A O 1
ATOM 1277 N N . ASN A 1 120 ? 29.780 8.517 29.232 1.00 24.63 120 ASN A N 1
ATOM 1278 C CA . ASN A 1 120 ? 28.818 7.911 30.122 1.00 23.91 120 ASN A CA 1
ATOM 1279 C C . ASN A 1 120 ? 28.423 8.888 31.213 1.00 22.81 120 ASN A C 1
ATOM 1280 O O . ASN A 1 120 ? 29.211 9.735 31.643 1.00 23.67 120 ASN A O 1
ATOM 1291 N N . GLY A 1 121 ? 27.193 8.744 31.682 1.00 21.97 121 GLY A N 1
ATOM 1292 C CA . GLY A 1 121 ? 26.690 9.606 32.728 1.00 22.60 121 GLY A CA 1
ATOM 1293 C C . GLY A 1 121 ? 25.184 9.609 32.762 1.00 21.86 121 GLY A C 1
ATOM 1294 O O . GLY A 1 121 ? 24.556 8.543 32.677 1.00 22.58 121 GLY A O 1
ATOM 1298 N N . TYR A 1 122 ? 24.592 10.788 32.898 1.00 21.34 122 TYR A N 1
ATOM 1299 C CA . TYR A 1 122 ? 23.144 10.924 32.891 1.00 20.40 122 TYR A CA 1
ATOM 1300 C C . TYR A 1 122 ? 22.796 12.075 31.969 1.00 20.57 122 TYR A C 1
ATOM 1301 O O . TYR A 1 122 ? 23.419 13.140 32.035 1.00 20.92 122 TYR A O 1
ATOM 1319 N N . PHE A 1 123 ? 21.801 11.846 31.119 1.00 20.14 123 PHE A N 1
ATOM 1320 C CA . PHE A 1 123 ? 21.325 12.826 30.163 1.00 21.33 123 PHE A CA 1
ATOM 1321 C C . PHE A 1 123 ? 19.812 12.897 30.291 1.00 20.80 123 PHE A C 1
ATOM 1322 O O . PHE A 1 123 ? 19.159 11.864 30.500 1.00 21.42 123 PHE A O 1
ATOM 1339 N N . PRO A 1 124 ? 19.237 14.092 30.214 1.00 20.53 124 PRO A N 1
ATOM 1340 C CA . PRO A 1 124 ? 17.818 14.257 30.516 1.00 21.69 124 PRO A CA 1
ATOM 1341 C C . PRO A 1 124 ? 16.914 13.719 29.424 1.00 23.82 124 PRO A C 1
ATOM 1342 O O . PRO A 1 124 ? 17.288 13.577 28.253 1.00 23.74 124 PRO A O 1
ATOM 1353 N N . GLY A 1 125 ? 15.693 13.411 29.864 1.00 23.27 125 GLY A N 1
ATOM 1354 C CA . GLY A 1 125 ? 14.623 12.946 29.024 1.00 23.34 125 GLY A CA 1
ATOM 1355 C C . GLY A 1 125 ? 13.489 13.945 28.994 1.00 21.62 125 GLY A C 1
ATOM 1356 O O . GLY A 1 125 ? 13.649 15.056 28.475 1.00 23.72 125 GLY A O 1
ATOM 1360 N N . GLU A 1 126 ? 12.342 13.554 29.543 1.00 21.67 126 GLU A N 1
ATOM 1361 C CA . GLU A 1 126 ? 11.122 14.340 29.480 1.00 23.15 126 GLU A CA 1
ATOM 1362 C C . GLU A 1 126 ? 10.868 15.024 30.810 1.00 23.02 126 GLU A C 1
ATOM 1363 O O . GLU A 1 126 ? 11.314 14.565 31.867 1.00 22.97 126 GLU A O 1
ATOM 1375 N N . PHE A 1 127 ? 10.123 16.127 30.753 1.00 22.70 127 PHE A N 1
ATOM 1376 C CA . PHE A 1 127 ? 9.768 16.848 31.973 1.00 22.14 127 PHE A CA 1
ATOM 1377 C C . PHE A 1 127 ? 8.778 16.046 32.816 1.00 21.77 127 PHE A C 1
ATOM 1378 O O . PHE A 1 127 ? 7.884 15.379 32.288 1.00 24.44 127 PHE A O 1
ATOM 1395 N N . ASN A 1 128 ? 8.940 16.138 34.146 1.00 21.80 128 ASN A N 1
ATOM 1396 C CA . ASN A 1 128 ? 8.120 15.387 35.089 1.00 21.98 128 ASN A CA 1
ATOM 1397 C C . ASN A 1 128 ? 7.217 16.247 35.968 1.00 23.51 128 ASN A C 1
ATOM 1398 O O . ASN A 1 128 ? 6.214 15.734 36.473 1.00 27.78 128 ASN A O 1
ATOM 1409 N N . GLY A 1 129 ? 7.541 17.507 36.186 1.00 21.05 129 GLY A N 1
ATOM 1410 C CA . GLY A 1 129 ? 6.777 18.347 37.097 1.00 20.68 129 GLY A CA 1
ATOM 1411 C C . GLY A 1 129 ? 7.683 19.362 37.763 1.00 19.16 129 GLY A C 1
ATOM 1412 O O . GLY A 1 129 ? 8.841 19.482 37.427 1.00 20.22 129 GLY A O 1
ATOM 1416 N N . ILE A 1 130 ? 7.098 20.134 38.694 1.00 19.96 130 ILE A N 1
ATOM 1417 C CA . ILE A 1 130 ? 7.830 21.193 39.391 1.00 19.66 130 ILE A CA 1
ATOM 1418 C C . ILE A 1 130 ? 7.555 21.160 40.889 1.00 19.04 130 ILE A C 1
ATOM 1419 O O . ILE A 1 130 ? 6.549 20.621 41.356 1.00 20.69 130 ILE A O 1
ATOM 1435 N N . ALA A 1 131 ? 8.475 21.783 41.627 1.00 18.28 131 ALA A N 1
ATOM 1436 C CA . ALA A 1 131 ? 8.305 22.180 43.014 1.00 18.12 131 ALA A CA 1
ATOM 1437 C C . ALA A 1 131 ? 8.699 23.647 43.099 1.00 17.49 131 ALA A C 1
ATOM 1438 O O . ALA A 1 131 ? 9.421 24.148 42.241 1.00 17.79 131 ALA A O 1
ATOM 1445 N N . ALA A 1 132 ? 8.222 24.353 44.121 1.00 16.99 132 ALA A N 1
ATOM 1446 C CA . ALA A 1 132 ? 8.576 25.765 44.218 1.00 17.09 132 ALA A CA 1
ATOM 1447 C C . ALA A 1 132 ? 8.625 26.231 45.666 1.00 17.43 132 ALA A C 1
ATOM 1448 O O . ALA A 1 132 ? 8.098 25.586 46.578 1.00 18.06 132 ALA A O 1
ATOM 1455 N N . MET A 1 133 ? 9.280 27.375 45.859 1.00 17.93 133 MET A N 1
ATOM 1456 C CA . MET A 1 133 ? 9.314 28.034 47.158 1.00 17.86 133 MET A CA 1
ATOM 1457 C C . MET A 1 133 ? 9.245 29.541 46.943 1.00 17.81 133 MET A C 1
ATOM 1458 O O . MET A 1 133 ? 9.764 30.054 45.948 1.00 18.81 133 MET A O 1
ATOM 1472 N N . VAL A 1 134 ? 8.567 30.233 47.859 1.00 18.44 134 VAL A N 1
ATOM 1473 C CA . VAL A 1 134 ? 8.329 31.671 47.776 1.00 19.10 134 VAL A CA 1
ATOM 1474 C C . VAL A 1 134 ? 8.695 32.298 49.107 1.00 19.33 134 VAL A C 1
ATOM 1475 O O . VAL A 1 134 ? 8.210 31.854 50.148 1.00 20.23 134 VAL A O 1
ATOM 1488 N N . LYS A 1 135 ? 9.469 33.382 49.068 1.00 20.25 135 LYS A N 1
ATOM 1489 C CA . LYS A 1 135 ? 9.846 34.112 50.276 1.00 21.36 135 LYS A CA 1
ATOM 1490 C C . LYS A 1 135 ? 8.985 35.362 50.377 1.00 22.22 135 LYS A C 1
ATOM 1491 O O . LYS A 1 135 ? 8.939 36.161 49.441 1.00 23.63 135 LYS A O 1
ATOM 1510 N N . ASP A 1 136 ? 8.293 35.531 51.504 1.00 23.68 136 ASP A N 1
ATOM 1511 C CA . ASP A 1 136 ? 7.458 36.719 51.659 1.00 27.76 136 ASP A CA 1
ATOM 1512 C C . ASP A 1 136 ? 7.164 36.921 53.136 1.00 28.59 136 ASP A C 1
ATOM 1513 O O . ASP A 1 136 ? 6.358 36.186 53.713 1.00 28.92 136 ASP A O 1
ATOM 1522 N N . SER A 1 137 ? 7.800 37.926 53.737 1.00 30.63 137 SER A N 1
ATOM 1523 C CA . SER A 1 137 ? 7.625 38.181 55.162 1.00 32.85 137 SER A CA 1
ATOM 1524 C C . SER A 1 137 ? 6.221 38.667 55.502 1.00 34.75 137 SER A C 1
ATOM 1525 O O . SER A 1 137 ? 5.817 38.569 56.669 1.00 35.99 137 SER A O 1
ATOM 1533 N N . LYS A 1 138 ? 5.468 39.178 54.524 1.00 35.86 138 LYS A N 1
ATOM 1534 C CA . LYS A 1 138 ? 4.104 39.634 54.771 1.00 38.66 138 LYS A CA 1
ATOM 1535 C C . LYS A 1 138 ? 3.090 38.504 54.674 1.00 37.36 138 LYS A C 1
ATOM 1536 O O . LYS A 1 138 ? 2.171 38.425 55.501 1.00 38.56 138 LYS A O 1
ATOM 1555 N N . ARG A 1 139 ? 3.237 37.629 53.679 1.00 35.55 139 ARG A N 1
ATOM 1556 C CA . ARG A 1 139 ? 2.291 36.538 53.501 1.00 35.20 139 ARG A CA 1
ATOM 1557 C C . ARG A 1 139 ? 2.582 35.378 54.436 1.00 30.02 139 ARG A C 1
ATOM 1558 O O . ARG A 1 139 ? 1.658 34.651 54.807 1.00 30.63 139 ARG A O 1
ATOM 1579 N N . TYR A 1 140 ? 3.853 35.171 54.801 1.00 27.08 140 TYR A N 1
ATOM 1580 C CA . TYR A 1 140 ? 4.282 33.962 55.512 1.00 25.15 140 TYR A CA 1
ATOM 1581 C C . TYR A 1 140 ? 5.069 34.324 56.767 1.00 24.99 140 TYR A C 1
ATOM 1582 O O . TYR A 1 140 ? 6.192 33.863 56.968 1.00 24.11 140 TYR A O 1
ATOM 1600 N N . PRO A 1 141 ? 4.494 35.143 57.649 1.00 26.14 141 PRO A N 1
ATOM 1601 C CA . PRO A 1 141 ? 5.255 35.611 58.817 1.00 26.79 141 PRO A CA 1
ATOM 1602 C C . PRO A 1 141 ? 5.617 34.522 59.805 1.00 27.33 141 PRO A C 1
ATOM 1603 O O . PRO A 1 141 ? 6.551 34.721 60.589 1.00 28.57 141 PRO A O 1
ATOM 1614 N N . GLU A 1 142 ? 4.890 33.408 59.828 1.00 26.04 142 GLU A N 1
ATOM 1615 C CA . GLU A 1 142 ? 5.104 32.343 60.802 1.00 26.09 142 GLU A CA 1
ATOM 1616 C C . GLU A 1 142 ? 5.916 31.174 60.270 1.00 25.86 142 GLU A C 1
ATOM 1617 O O . GLU A 1 142 ? 6.148 30.218 61.011 1.00 27.77 142 GLU A O 1
ATOM 1629 N N . ARG A 1 143 ? 6.347 31.221 59.045 1.00 23.36 143 ARG A N 1
ATOM 1630 C CA . ARG A 1 143 ? 7.100 30.129 58.451 1.00 23.05 143 ARG A CA 1
ATOM 1631 C C . ARG A 1 143 ? 8.590 30.402 58.556 1.00 22.01 143 ARG A C 1
ATOM 1632 O O . ARG A 1 143 ? 9.017 31.560 58.503 1.00 22.65 143 ARG A O 1
ATOM 1653 N N . PRO A 1 144 ? 9.400 29.348 58.665 1.00 22.60 144 PRO A N 1
ATOM 1654 C CA . PRO A 1 144 ? 10.850 29.542 58.761 1.00 22.91 144 PRO A CA 1
ATOM 1655 C C . PRO A 1 144 ? 11.386 30.297 57.558 1.00 23.05 144 PRO A C 1
ATOM 1656 O O . PRO A 1 144 ? 11.147 29.913 56.404 1.00 23.38 144 PRO A O 1
ATOM 1667 N N . GLY A 1 145 ? 12.138 31.360 57.838 1.00 23.85 145 GLY A N 1
ATOM 1668 C CA 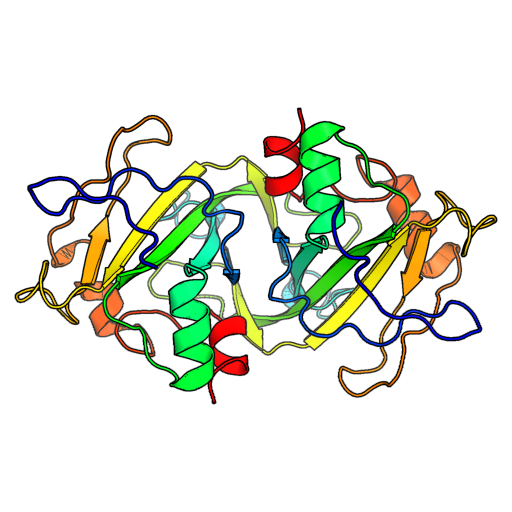. GLY A 1 145 ? 12.690 32.186 56.785 1.00 23.73 145 GLY A CA 1
ATOM 1669 C C . GLY A 1 145 ? 11.657 32.941 55.985 1.00 21.65 145 GLY A C 1
ATOM 1670 O O . GLY A 1 145 ? 12.005 33.583 54.984 1.00 23.36 145 GLY A O 1
ATOM 1674 N N . ASN A 1 146 ? 10.386 32.868 56.393 1.00 20.65 146 ASN A N 1
ATOM 1675 C CA . ASN A 1 146 ? 9.258 33.416 55.641 1.00 21.07 146 ASN A CA 1
ATOM 1676 C C . ASN A 1 146 ? 9.113 32.761 54.277 1.00 21.21 146 ASN A C 1
ATOM 1677 O O . ASN A 1 146 ? 8.560 33.353 53.351 1.00 22.99 146 ASN A O 1
ATOM 1688 N N . TRP A 1 147 ? 9.554 31.516 54.165 1.00 19.44 147 TRP A N 1
ATOM 1689 C CA . TRP A 1 147 ? 9.392 30.746 52.940 1.00 19.17 147 TRP A CA 1
ATOM 1690 C C . TRP A 1 147 ? 8.168 29.848 53.017 1.00 20.07 147 TRP A C 1
ATOM 1691 O O . TRP A 1 147 ? 7.954 29.151 54.008 1.00 21.97 147 TRP A O 1
ATOM 1712 N N . ALA A 1 148 ? 7.399 29.829 51.941 1.00 19.36 148 ALA A N 1
ATOM 1713 C CA . ALA A 1 148 ? 6.374 28.827 51.738 1.00 18.76 148 ALA A CA 1
ATOM 1714 C C . ALA A 1 148 ? 6.836 27.878 50.644 1.00 18.24 148 ALA A C 1
ATOM 1715 O O . ALA A 1 148 ? 7.351 28.311 49.607 1.00 19.28 148 ALA A O 1
ATOM 1722 N N . PHE A 1 149 ? 6.629 26.592 50.889 1.00 17.72 149 PHE A N 1
ATOM 1723 C CA . PHE A 1 149 ? 6.985 25.524 49.966 1.00 17.35 149 PHE A CA 1
ATOM 1724 C C . PHE A 1 149 ? 5.718 25.005 49.304 1.00 17.05 149 PHE A C 1
ATOM 1725 O O . PHE A 1 149 ? 4.717 24.747 49.983 1.00 18.20 149 PHE A O 1
ATOM 1742 N N . PHE A 1 150 ? 5.775 24.843 47.978 1.00 18.00 150 PHE A N 1
ATOM 1743 C CA . PHE A 1 150 ? 4.633 24.444 47.178 1.00 18.02 150 PHE A CA 1
ATOM 1744 C C . PHE A 1 150 ? 4.929 23.169 46.411 1.00 17.59 150 PHE A C 1
ATOM 1745 O O . PHE A 1 150 ? 5.909 23.099 45.660 1.00 18.64 150 PHE A O 1
ATOM 1762 N N . GLY A 1 151 ? 4.048 22.187 46.573 1.00 19.58 151 GLY A N 1
ATOM 1763 C CA . GLY A 1 151 ? 4.013 21.017 45.722 1.00 21.55 151 GLY A CA 1
ATOM 1764 C C . GLY A 1 151 ? 2.982 21.207 44.620 1.00 24.46 151 GLY A C 1
ATOM 1765 O O . GLY A 1 151 ? 2.024 21.968 44.763 1.00 26.31 151 GLY A O 1
ATOM 1769 N N . PHE A 1 152 ? 3.194 20.520 43.502 1.00 24.67 152 PHE A N 1
ATOM 1770 C CA . PHE A 1 152 ? 2.304 20.611 42.353 1.00 28.10 152 PHE A CA 1
ATOM 1771 C C . PHE A 1 152 ? 1.922 19.199 41.964 1.00 33.25 152 PHE A C 1
ATOM 1772 O O . PHE A 1 152 ? 2.803 18.359 41.760 1.00 34.70 152 PHE A O 1
ATOM 1789 N N . GLU A 1 153 ? 0.613 18.930 41.918 1.00 36.87 153 GLU A N 1
ATOM 1790 C CA . GLU A 1 153 ? 0.143 17.603 41.544 1.00 43.24 153 GLU A CA 1
ATOM 1791 C C . GLU A 1 153 ? 0.470 17.290 40.092 1.00 44.19 153 GLU A C 1
ATOM 1792 O O . GLU A 1 153 ? 0.740 16.133 39.758 1.00 44.34 153 GLU A O 1
ATOM 1804 N N . SER A 1 154 ? 0.441 18.296 39.222 1.00 43.73 154 SER A N 1
ATOM 1805 C CA . SER A 1 154 ? 0.754 18.104 37.813 1.00 43.49 154 SER A CA 1
ATOM 1806 C C . SER A 1 154 ? 0.878 19.474 37.162 1.00 44.03 154 SER A C 1
ATOM 1807 O O . SER A 1 154 ? 0.582 20.508 37.770 1.00 43.51 154 SER A O 1
ATOM 1815 N N . TYR A 1 155 ? 1.313 19.464 35.899 1.00 43.46 155 TYR A N 1
ATOM 1816 C CA . TYR A 1 155 ? 1.510 20.707 35.169 1.00 42.10 155 TYR A CA 1
ATOM 1817 C C . TYR A 1 155 ? 0.195 21.383 34.815 1.00 44.76 155 TYR A C 1
ATOM 1818 O O . TYR A 1 155 ? 0.195 22.577 34.496 1.00 44.72 155 TYR A O 1
ATOM 1836 N N . GLU A 1 156 ? -0.918 20.650 34.855 1.00 45.40 156 GLU A N 1
ATOM 1837 C CA . GLU A 1 156 ? -2.218 21.235 34.571 1.00 49.33 156 GLU A CA 1
ATOM 1838 C C . GLU A 1 156 ? -2.903 21.791 35.813 1.00 48.56 156 GLU A C 1
ATOM 1839 O O . GLU A 1 156 ? -3.930 22.468 35.685 1.00 47.31 156 GLU A O 1
ATOM 1851 N N . ALA A 1 157 ? -2.359 21.541 37.004 1.00 48.32 157 ALA A N 1
ATOM 1852 C CA . ALA A 1 157 ? -2.963 22.076 38.213 1.00 47.06 157 ALA A CA 1
ATOM 1853 C C . ALA A 1 157 ? -3.034 23.587 38.113 1.00 45.08 157 ALA A C 1
ATOM 1854 O O . ALA A 1 157 ? -2.139 24.219 37.551 1.00 42.13 157 ALA A O 1
ATOM 1861 N N . LYS A 1 158 ? -4.107 24.167 38.661 1.00 46.71 158 LYS A N 1
ATOM 1862 C CA . LYS A 1 158 ? -4.268 25.620 38.666 1.00 48.71 158 LYS A CA 1
ATOM 1863 C C . LYS A 1 158 ? -3.373 26.289 39.705 1.00 45.92 158 LYS A C 1
ATOM 1864 O O . LYS A 1 158 ? -3.003 27.462 39.544 1.00 43.69 158 LYS A O 1
ATOM 1883 N N . GLN A 1 159 ? -3.005 25.578 40.764 1.00 44.59 159 GLN A N 1
ATOM 1884 C CA . GLN A 1 159 ? -2.201 26.205 41.791 1.00 44.70 159 GLN A CA 1
ATOM 1885 C C . GLN A 1 159 ? -1.369 25.155 42.509 1.00 40.28 159 GLN A C 1
ATOM 1886 O O . GLN A 1 159 ? -1.630 23.951 42.432 1.00 41.42 159 GLN A O 1
ATOM 1900 N N . GLY A 1 160 ? -0.330 25.631 43.169 1.00 34.52 160 GLY A N 1
ATOM 1901 C CA . GLY A 1 160 ? 0.439 24.788 44.057 1.00 32.35 160 GLY A CA 1
ATOM 1902 C C . GLY A 1 160 ? -0.321 24.506 45.327 1.00 29.61 160 GLY A C 1
ATOM 1903 O O . GLY A 1 160 ? -1.402 25.039 45.600 1.00 33.38 160 GLY A O 1
ATOM 1907 N N . ILE A 1 161 ? 0.250 23.612 46.109 1.00 23.87 161 ILE A N 1
ATOM 1908 C CA . ILE A 1 161 ? -0.307 23.214 47.392 1.00 24.05 161 ILE A CA 1
ATOM 1909 C C . ILE A 1 161 ? 0.736 23.578 48.440 1.00 21.03 161 ILE A C 1
ATOM 19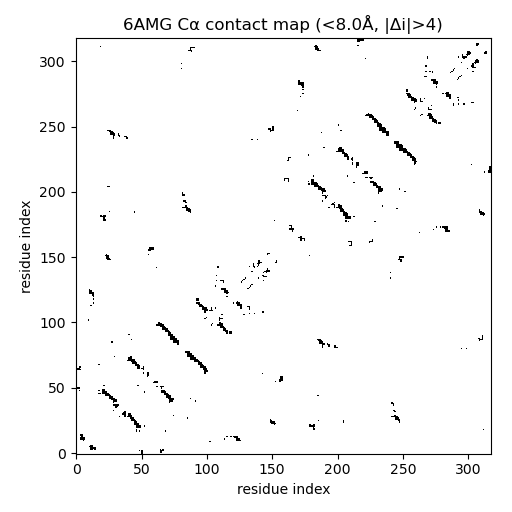10 O O . ILE A 1 161 ? 1.838 23.019 48.441 1.00 19.67 161 ILE A O 1
ATOM 1926 N N . ILE A 1 162 ? 0.412 24.522 49.323 1.00 21.46 162 ILE A N 1
ATOM 1927 C CA . ILE A 1 162 ? 1.361 24.889 50.366 1.00 20.03 162 ILE A CA 1
ATOM 1928 C C . ILE A 1 162 ? 1.539 23.714 51.319 1.00 19.50 162 ILE A C 1
ATOM 1929 O O . ILE A 1 162 ? 0.580 23.003 51.627 1.00 21.74 162 ILE A O 1
ATOM 1945 N N . GLN A 1 163 ? 2.772 23.487 51.768 1.00 19.22 163 GLN A N 1
ATOM 1946 C CA . GLN A 1 163 ? 3.134 22.318 52.564 1.00 19.07 163 GLN A CA 1
ATOM 1947 C C . GLN A 1 163 ? 3.325 22.683 54.034 1.00 19.98 163 GLN A C 1
ATOM 1948 O O . GLN A 1 163 ? 3.756 23.796 54.363 1.00 20.53 163 GLN A O 1
ATOM 1962 N N . THR A 1 164 ? 3.020 21.732 54.922 1.00 20.08 164 THR A N 1
ATOM 1963 C CA . THR A 1 164 ? 3.385 21.918 56.320 1.00 19.34 164 THR A CA 1
ATOM 1964 C C . THR A 1 164 ? 4.900 21.738 56.473 1.00 18.95 164 THR A C 1
ATOM 1965 O O . THR A 1 164 ? 5.576 21.169 55.609 1.00 19.37 164 THR A O 1
ATOM 1976 N N . ASP A 1 165 ? 5.440 22.263 57.572 1.00 20.37 165 ASP A N 1
ATOM 1977 C CA . ASP A 1 165 ? 6.889 22.470 57.652 1.00 20.81 165 ASP A CA 1
ATOM 1978 C C . ASP A 1 165 ? 7.677 21.166 57.620 1.00 20.23 165 ASP A C 1
ATOM 1979 O O . ASP A 1 165 ? 8.800 21.150 57.113 1.00 21.65 165 ASP A O 1
ATOM 1988 N N . GLU A 1 166 ? 7.149 20.075 58.174 1.00 21.33 166 GLU A N 1
ATOM 1989 C CA . GLU A 1 166 ? 7.919 18.836 58.203 1.00 20.91 166 GLU A CA 1
ATOM 1990 C C . GLU A 1 166 ? 8.185 18.271 56.815 1.00 20.54 166 GLU A C 1
ATOM 1991 O O . GLU A 1 166 ? 9.121 17.491 56.642 1.00 22.51 166 GLU A O 1
ATOM 2003 N N . THR A 1 167 ? 7.380 18.631 55.823 1.00 19.51 167 THR A N 1
ATOM 2004 C CA . THR A 1 167 ? 7.473 17.976 54.528 1.00 20.12 167 THR A CA 1
ATOM 2005 C C . THR A 1 167 ? 8.575 18.552 53.664 1.00 18.54 167 THR A C 1
ATOM 2006 O O . THR A 1 167 ? 9.077 17.838 52.791 1.00 19.89 167 THR A O 1
ATOM 2017 N N . CYS A 1 168 ? 8.958 19.820 53.876 1.00 18.26 168 CYS A N 1
ATOM 2018 C CA . CYS A 1 168 ? 9.907 20.470 52.985 1.00 18.14 168 CYS A CA 1
ATOM 2019 C C . CYS A 1 168 ? 10.815 21.390 53.774 1.00 16.72 168 CYS A C 1
ATOM 2020 O O . CYS A 1 168 ? 12.042 21.247 53.736 1.00 17.81 168 CYS A O 1
ATOM 2027 N N . ALA A 1 169 ? 10.222 22.319 54.518 1.00 18.00 169 ALA A N 1
ATOM 2028 C CA . ALA A 1 169 ? 11.010 23.340 55.194 1.00 19.04 169 ALA A CA 1
ATOM 2029 C C . ALA A 1 169 ? 11.994 22.757 56.203 1.00 18.83 169 ALA A C 1
ATOM 2030 O O . ALA A 1 169 ? 13.095 23.289 56.379 1.00 19.10 169 ALA A O 1
ATOM 2037 N N . ALA A 1 170 ? 11.628 21.680 56.891 1.00 18.73 170 ALA A N 1
ATOM 2038 C CA . ALA A 1 170 ? 12.527 21.156 57.918 1.00 19.20 170 ALA A CA 1
ATOM 2039 C C . ALA A 1 170 ? 13.858 20.747 57.316 1.00 18.80 170 ALA A C 1
AT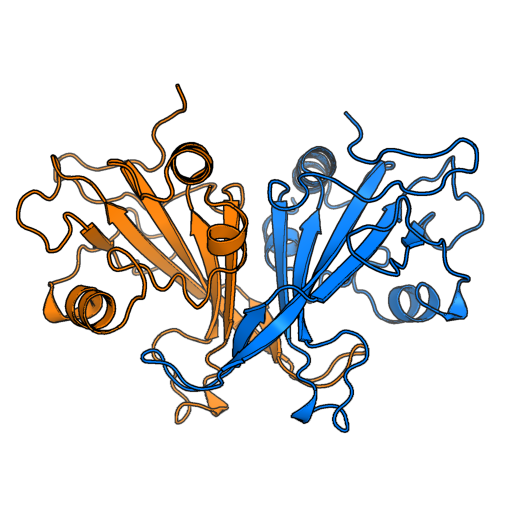OM 2040 O O . ALA A 1 170 ? 14.921 21.068 57.863 1.00 19.72 170 ALA A O 1
ATOM 2047 N N . CYS A 1 171 ? 13.824 20.056 56.175 1.00 17.43 171 CYS A N 1
ATOM 2048 C CA . CYS A 1 171 ? 15.057 19.624 55.530 1.00 17.31 171 CYS A CA 1
ATOM 2049 C C . CYS A 1 171 ? 15.849 20.815 55.009 1.00 17.11 171 CYS A C 1
ATOM 2050 O O . CYS A 1 171 ? 17.068 20.903 55.209 1.00 17.94 171 CYS A O 1
ATOM 2057 N N . HIS A 1 172 ? 15.168 21.757 54.361 1.00 16.30 172 HIS A N 1
ATOM 2058 C CA . HIS A 1 172 ? 15.863 22.931 53.852 1.00 16.30 172 HIS A CA 1
ATOM 2059 C C . HIS A 1 172 ? 16.480 23.738 55.005 1.00 17.00 172 HIS A C 1
ATOM 2060 O O . HIS A 1 172 ? 17.632 24.187 54.921 1.00 18.98 172 HIS A O 1
ATOM 2074 N N . LYS A 1 173 ? 15.748 23.912 56.102 1.00 18.84 173 LYS A N 1
ATOM 2075 C CA . LYS A 1 173 ? 16.287 24.672 57.232 1.00 20.21 173 LYS A CA 1
ATOM 2076 C C . LYS A 1 173 ? 17.491 23.966 57.838 1.00 20.23 173 LYS A C 1
ATOM 2077 O O . LYS A 1 173 ? 18.488 24.606 58.198 1.00 22.45 173 LYS A O 1
ATOM 2096 N N . GLU A 1 174 ? 17.426 22.644 57.945 1.00 19.85 174 GLU A N 1
ATOM 2097 C CA . GLU A 1 174 ? 18.504 21.906 58.582 1.00 20.26 174 GLU A CA 1
ATOM 2098 C C . GLU A 1 174 ? 19.775 21.893 57.740 1.00 19.40 174 GLU A C 1
ATOM 2099 O O . GLU A 1 174 ? 20.879 21.821 58.291 1.00 22.84 174 GLU A O 1
ATOM 2111 N N . HIS A 1 175 ? 19.659 21.912 56.415 1.00 18.67 175 HIS A N 1
ATOM 2112 C CA . HIS A 1 175 ? 20.783 21.548 55.565 1.00 18.51 175 HIS A CA 1
ATOM 2113 C C . HIS A 1 175 ? 21.170 22.560 54.499 1.00 18.66 175 HIS A C 1
ATOM 2114 O O . HIS A 1 175 ? 22.284 22.445 53.969 1.00 20.16 175 HIS A O 1
ATOM 2128 N N . ALA A 1 176 ? 20.318 23.517 54.151 1.00 18.05 176 ALA A N 1
ATOM 2129 C CA . ALA A 1 176 ? 20.655 24.456 53.083 1.00 17.97 176 ALA A CA 1
ATOM 2130 C C . ALA A 1 176 ? 21.728 25.433 53.536 1.00 19.37 176 ALA A C 1
ATOM 2131 O O . ALA A 1 176 ? 21.732 25.898 54.673 1.00 21.72 176 ALA A O 1
ATOM 2138 N N . ALA A 1 177 ? 22.610 25.798 52.616 1.00 18.51 177 ALA A N 1
ATOM 2139 C CA . ALA A 1 177 ? 23.732 26.656 52.978 1.00 19.19 177 ALA A CA 1
ATOM 2140 C C . ALA A 1 177 ? 23.332 28.105 53.239 1.00 20.86 177 ALA A C 1
ATOM 2141 O O . ALA A 1 177 ? 24.040 28.797 53.977 1.00 23.58 177 ALA A O 1
ATOM 2148 N N . HIS A 1 178 ? 22.271 28.612 52.605 1.00 20.88 178 HIS A N 1
ATOM 2149 C CA . HIS A 1 178 ? 21.926 30.026 52.783 1.00 21.47 178 HIS A CA 1
ATOM 2150 C C . HIS A 1 178 ? 20.416 30.253 52.750 1.00 19.71 178 HIS A C 1
ATOM 2151 O O . HIS A 1 178 ? 19.784 30.100 51.700 1.00 19.49 178 HIS A O 1
ATOM 2165 N N . ASP A 1 179 ? 19.855 30.690 53.882 1.00 20.83 179 ASP A N 1
ATOM 2166 C CA . ASP A 1 179 ? 18.471 31.154 53.950 1.00 20.77 179 ASP A CA 1
ATOM 2167 C C . ASP A 1 179 ? 17.528 30.157 53.292 1.00 21.04 179 ASP A C 1
ATOM 2168 O O . ASP A 1 179 ? 16.686 30.512 52.474 1.00 20.30 179 ASP A O 1
ATOM 2177 N N . MET A 1 180 ? 17.713 28.885 53.641 1.00 20.60 180 MET A N 1
ATOM 2178 C CA . MET A 1 180 ? 16.874 27.766 53.245 1.00 20.08 180 MET A CA 1
ATOM 2179 C C . MET A 1 180 ? 16.960 27.348 51.798 1.00 17.65 180 MET A C 1
ATOM 2180 O O . MET A 1 180 ? 16.194 26.470 51.377 1.00 17.98 180 MET A O 1
ATOM 2194 N N . VAL A 1 181 ? 17.896 27.902 51.058 1.00 17.33 181 VAL A N 1
ATOM 2195 C CA . VAL A 1 181 ? 18.149 27.529 49.682 1.00 16.70 181 VAL A CA 1
ATOM 2196 C C . VAL A 1 181 ? 19.493 26.813 49.626 1.00 17.01 181 VAL A C 1
ATOM 2197 O O . VAL A 1 181 ? 20.493 27.277 50.204 1.00 17.09 181 VAL A O 1
ATOM 2210 N N . PHE A 1 182 ? 19.523 25.685 48.917 1.00 16.11 182 PHE A N 1
ATOM 2211 C CA . PHE A 1 182 ? 20.727 24.850 48.850 1.00 15.58 182 PHE A CA 1
ATOM 2212 C C . PHE A 1 182 ? 21.776 25.454 47.905 1.00 16.52 182 PHE A C 1
ATOM 2213 O O . PHE A 1 182 ? 22.160 24.867 46.895 1.00 16.52 182 PHE A O 1
ATOM 2230 N N . THR A 1 183 ? 22.280 26.633 48.282 1.00 17.40 183 THR A N 1
ATOM 2231 C CA . THR A 1 183 ? 23.218 27.354 47.434 1.00 17.28 183 THR A CA 1
ATOM 2232 C C . THR A 1 183 ? 24.531 26.616 47.240 1.00 17.10 183 THR A C 1
ATOM 2233 O O . THR A 1 183 ? 25.276 26.969 46.324 1.00 17.78 183 THR A O 1
ATOM 2244 N N . GLN A 1 184 ? 24.824 25.589 48.045 1.00 18.41 184 GLN A N 1
ATOM 2245 C CA . GLN A 1 184 ? 25.980 24.751 47.760 1.00 18.04 184 GLN A CA 1
ATOM 2246 C C . GLN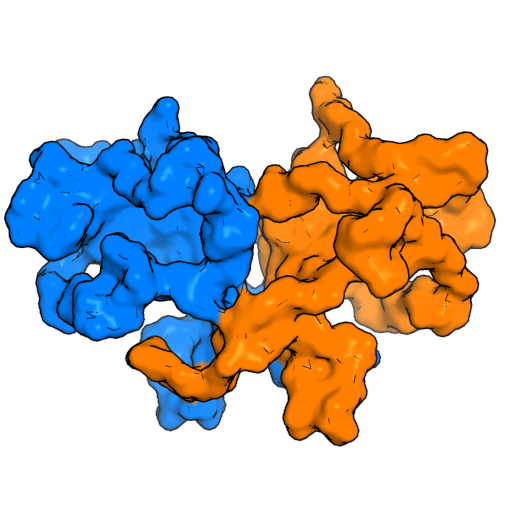 A 1 184 ? 25.851 23.998 46.445 1.00 17.13 184 GLN A C 1
ATOM 2247 O O . GLN A 1 184 ? 26.864 23.492 45.950 1.00 18.25 184 GLN A O 1
ATOM 2261 N N . PHE A 1 185 ? 24.658 23.964 45.855 1.00 16.25 185 PHE A N 1
ATOM 2262 C CA . PHE A 1 185 ? 24.408 23.311 44.574 1.00 16.05 185 PHE A CA 1
ATOM 2263 C C . PHE A 1 185 ? 24.023 24.303 43.480 1.00 16.15 185 PHE A C 1
ATOM 2264 O O . PHE A 1 185 ? 23.624 23.873 42.401 1.00 17.21 185 PHE A O 1
ATOM 2281 N N . TYR A 1 186 ? 24.171 25.620 43.720 1.00 16.39 186 TYR A N 1
ATOM 2282 C CA . TYR A 1 186 ? 23.813 26.661 42.747 1.00 17.71 186 TYR A CA 1
ATOM 2283 C C . TYR A 1 186 ? 25.055 27.495 42.449 1.00 17.46 186 TYR A C 1
ATOM 2284 O O . TYR A 1 186 ? 25.227 28.590 42.991 1.00 17.80 186 TYR A O 1
ATOM 2302 N N . PRO A 1 187 ? 25.954 26.996 41.592 1.00 17.57 187 PRO A N 1
ATOM 2303 C CA . PRO A 1 187 ? 27.183 27.751 41.331 1.00 18.56 187 PRO A CA 1
ATOM 2304 C C . PRO A 1 187 ? 26.914 29.102 40.682 1.00 18.91 187 PRO A C 1
ATOM 2305 O O . PRO A 1 187 ? 27.708 30.042 40.858 1.00 19.05 187 PRO A O 1
ATOM 2316 N N . VAL A 1 188 ? 25.792 29.242 39.969 1.00 18.59 188 VAL A N 1
ATOM 2317 C CA . VAL A 1 188 ? 25.405 30.532 39.407 1.00 18.99 188 VAL A CA 1
ATOM 2318 C C . VAL A 1 188 ? 25.170 31.546 40.514 1.00 17.76 188 VAL A C 1
ATOM 2319 O O . VAL A 1 188 ? 25.622 32.697 40.431 1.00 19.80 188 VAL A O 1
ATOM 2332 N N . LEU A 1 189 ? 24.433 31.154 41.557 1.00 17.99 189 LEU A N 1
ATOM 2333 C CA . LEU A 1 189 ? 24.211 32.070 42.675 1.00 19.17 189 LEU A CA 1
ATOM 2334 C C . LEU A 1 189 ? 25.525 32.405 43.364 1.00 18.63 189 LEU A C 1
ATOM 2335 O O . LEU A 1 189 ? 25.806 33.571 43.664 1.00 20.81 189 LEU A O 1
ATOM 2351 N N . ARG A 1 190 ? 26.365 31.397 43.620 1.00 19.56 190 ARG A N 1
ATOM 2352 C CA . ARG A 1 190 ? 27.584 31.674 44.380 1.00 19.79 190 ARG A CA 1
ATOM 2353 C C . ARG A 1 190 ? 28.519 32.595 43.608 1.00 21.15 190 ARG A C 1
ATOM 2354 O O . ARG A 1 190 ? 29.157 33.475 44.198 1.00 23.45 190 ARG A O 1
ATOM 2375 N N . ALA A 1 191 ? 28.606 32.421 42.288 1.00 20.49 191 ALA A N 1
ATOM 2376 C CA . ALA A 1 191 ? 29.474 33.272 41.481 1.00 22.48 191 ALA A CA 1
ATOM 2377 C C . ALA A 1 191 ? 28.883 34.658 41.254 1.00 23.69 191 ALA A C 1
ATOM 2378 O O . ALA A 1 191 ? 29.628 35.600 40.938 1.00 26.42 191 ALA A O 1
ATOM 2385 N N . GLY A 1 192 ? 27.565 34.807 41.413 1.00 23.37 192 GLY A N 1
ATOM 2386 C CA . GLY A 1 192 ? 26.889 36.044 41.098 1.00 24.08 192 GLY A CA 1
ATOM 2387 C C . GLY A 1 192 ? 26.725 36.981 42.258 1.00 25.65 192 GLY A C 1
ATOM 2388 O O . GLY A 1 192 ? 26.392 38.153 42.059 1.00 27.93 192 GLY A O 1
ATOM 2392 N N . LYS A 1 193 ? 26.937 36.502 43.481 1.00 26.58 193 LYS A N 1
ATOM 2393 C CA . LYS A 1 193 ? 26.772 37.377 44.628 1.00 29.70 193 LYS A CA 1
ATOM 2394 C C . LYS A 1 193 ? 27.942 38.355 44.713 1.00 30.40 193 LYS A C 1
ATOM 2395 O O . LYS A 1 193 ? 29.016 38.109 44.164 1.00 30.08 193 LYS A O 1
ATOM 2414 N N . PRO A 1 194 ? 27.750 39.486 45.391 1.00 31.76 194 PRO A N 1
ATOM 2415 C CA . PRO A 1 194 ? 28.792 40.513 45.467 1.00 35.62 194 PRO A CA 1
ATOM 2416 C C . PRO A 1 194 ? 29.909 40.146 46.440 1.00 39.63 194 PRO A C 1
ATOM 2417 O O . PRO A 1 194 ? 29.781 39.111 47.096 1.00 41.02 194 PRO A O 1
ATOM 2428 N N . LYS B 1 35 ? 12.578 43.570 16.706 1.00 49.49 35 LYS B N 1
ATOM 2429 C CA . LYS B 1 35 ? 13.641 42.568 16.665 1.00 47.78 35 LYS B CA 1
ATOM 2430 C C . LYS B 1 35 ? 14.454 42.565 17.962 1.00 43.44 35 LYS B C 1
ATOM 2431 O O . LYS B 1 35 ? 14.388 43.506 18.764 1.00 42.21 35 LYS B O 1
ATOM 2449 N N . GLY B 1 36 ? 15.214 41.488 18.169 1.00 40.35 36 GLY B N 1
ATOM 2450 C CA . GLY B 1 36 ? 16.083 41.368 19.315 1.00 39.57 36 GLY B CA 1
ATOM 2451 C C . GLY B 1 36 ? 17.522 41.749 18.993 1.00 38.03 36 GLY B C 1
ATOM 2452 O O . GLY B 1 36 ? 17.905 41.958 17.840 1.00 37.45 36 GLY B O 1
ATOM 2456 N N . LEU B 1 37 ? 18.314 41.843 20.059 1.00 36.22 37 LEU B N 1
ATOM 2457 C CA . LEU B 1 37 ? 19.724 42.156 19.949 1.00 35.05 37 LEU B CA 1
ATOM 2458 C C . LEU B 1 37 ? 20.482 40.973 19.358 1.00 31.19 37 LEU B C 1
ATOM 2459 O O . LEU B 1 37 ? 20.048 39.820 19.392 1.00 31.00 37 LEU B O 1
ATOM 2475 N N . ASN B 1 38 ? 21.640 41.274 18.823 1.00 31.06 38 ASN B N 1
ATOM 2476 C CA . ASN B 1 38 ? 22.594 40.250 18.458 1.00 31.12 38 ASN B CA 1
ATOM 2477 C C . ASN B 1 38 ? 23.423 39.939 19.690 1.00 30.08 38 ASN B C 1
ATOM 2478 O O . ASN B 1 38 ? 23.901 40.852 20.368 1.00 32.88 38 ASN B O 1
ATOM 2489 N N . TYR B 1 39 ? 23.568 38.663 19.994 1.00 26.98 39 TYR B N 1
ATOM 2490 C CA . TYR B 1 39 ? 24.366 38.244 21.133 1.00 27.31 39 TYR B CA 1
ATOM 2491 C C . TYR B 1 39 ? 25.725 37.743 20.669 1.00 28.81 39 TYR B C 1
ATOM 2492 O O . TYR B 1 39 ? 25.920 37.354 19.513 1.00 31.32 39 TYR B O 1
ATOM 2510 N N . GLY B 1 40 ? 26.680 37.791 21.586 1.00 28.87 40 GLY B N 1
ATOM 2511 C CA . GLY B 1 40 ? 28.058 37.522 21.226 1.00 30.67 40 GLY B CA 1
ATOM 2512 C C . GLY B 1 40 ? 28.741 38.731 20.626 1.00 32.31 40 GLY B C 1
ATOM 2513 O O . GLY B 1 40 ? 28.093 39.618 20.060 1.00 31.90 40 GLY B O 1
ATOM 2517 N N . SER B 1 41 ? 30.054 38.783 20.782 1.00 30.81 41 SER B N 1
ATOM 2518 C CA . SER B 1 41 ? 30.893 39.800 20.175 1.00 30.29 41 SER B CA 1
ATOM 2519 C C . SER B 1 41 ? 31.997 39.103 19.394 1.00 28.50 41 SER B C 1
ATOM 2520 O O . SER B 1 41 ? 32.423 38.001 19.752 1.00 29.09 41 SER B O 1
ATOM 2528 N N . PHE B 1 42 ? 32.467 39.745 18.325 1.00 27.25 42 PHE B N 1
ATOM 2529 C CA . PHE B 1 42 ? 33.368 39.072 17.399 1.00 25.91 42 PHE B CA 1
ATOM 2530 C C . PHE B 1 42 ? 34.517 39.975 16.989 1.00 25.50 42 PHE B C 1
ATOM 2531 O O . PHE B 1 42 ? 34.333 41.179 16.797 1.00 27.20 42 PHE B O 1
ATOM 2548 N N . THR B 1 43 ? 35.697 39.372 16.825 1.00 25.90 43 THR B N 1
ATOM 2549 C CA . THR B 1 43 ? 36.854 40.090 16.323 1.00 26.01 43 THR B CA 1
ATOM 2550 C C . THR B 1 43 ? 36.712 40.324 14.823 1.00 26.30 43 THR B C 1
ATOM 2551 O O . THR B 1 43 ? 35.808 39.803 14.161 1.00 26.60 43 THR B O 1
ATOM 2562 N N . LYS B 1 44 ? 37.649 41.088 14.272 1.00 27.67 44 LYS B N 1
ATOM 2563 C CA . LYS B 1 44 ? 37.579 41.346 12.840 1.00 30.17 44 LYS B CA 1
ATOM 2564 C C . LYS B 1 44 ? 37.778 40.082 12.009 1.00 30.03 44 LYS B C 1
ATOM 2565 O O . LYS B 1 44 ? 37.380 40.065 10.835 1.00 31.23 44 LYS B O 1
ATOM 2584 N N . GLU B 1 45 ? 38.387 39.036 12.580 1.00 29.27 45 GLU B N 1
ATOM 2585 C CA . GLU B 1 45 ? 38.508 37.744 11.920 1.00 29.17 45 GLU B CA 1
ATOM 2586 C C . GLU B 1 45 ? 37.328 36.831 12.223 1.00 28.36 45 GLU B C 1
ATOM 2587 O O . GLU B 1 45 ? 37.387 35.629 11.931 1.00 30.16 45 GLU B O 1
ATOM 2599 N N . HIS B 1 46 ? 36.260 37.378 12.799 1.00 27.25 46 HIS B N 1
ATOM 2600 C CA . HIS B 1 46 ? 35.031 36.629 13.052 1.00 27.47 46 HIS B CA 1
ATOM 2601 C C . HIS B 1 46 ? 35.174 35.576 14.153 1.00 26.76 46 HIS B C 1
ATOM 2602 O O . HIS B 1 46 ? 34.424 34.601 14.181 1.00 28.45 46 HIS B O 1
ATOM 2616 N N . VAL B 1 47 ? 36.113 35.770 15.079 1.00 25.73 47 VAL B N 1
ATOM 2617 C CA . VAL B 1 47 ? 36.284 34.887 16.228 1.00 26.22 47 VAL B CA 1
ATOM 2618 C C . VAL B 1 47 ? 35.408 35.394 17.367 1.00 25.62 47 VAL B C 1
ATOM 2619 O O . VAL B 1 47 ? 35.377 36.592 17.663 1.00 25.28 47 VAL B O 1
ATOM 2632 N N . LEU B 1 48 ? 34.709 34.479 18.019 1.00 26.29 48 LEU B N 1
ATOM 2633 C CA . LEU B 1 48 ? 33.862 34.828 19.147 1.00 25.87 48 LEU B CA 1
ATOM 2634 C C . LEU B 1 48 ? 34.729 35.259 20.321 1.00 26.13 48 LEU B C 1
ATOM 2635 O O . LEU B 1 48 ? 35.567 34.490 20.801 1.00 27.72 48 LEU B O 1
ATOM 2651 N N . LEU B 1 49 ? 34.533 36.487 20.780 1.00 28.02 49 LEU B N 1
ATOM 2652 C CA . LEU B 1 49 ? 35.152 36.920 22.021 1.00 28.98 49 LEU B CA 1
ATOM 2653 C C . LEU B 1 49 ? 34.486 36.202 23.187 1.00 29.09 49 LEU B C 1
ATOM 2654 O O . LEU B 1 49 ? 33.310 35.829 23.130 1.00 28.99 49 LEU B O 1
ATOM 2670 N N . THR B 1 50 ? 35.256 35.978 24.239 1.00 28.92 50 THR B N 1
ATOM 2671 C CA . THR B 1 50 ? 34.779 35.167 25.343 1.00 29.54 50 THR B CA 1
ATOM 2672 C C . THR B 1 50 ? 33.456 35.732 25.853 1.00 28.30 50 THR B C 1
ATOM 2673 O O . THR B 1 50 ? 33.408 36.898 26.285 1.00 29.20 50 THR B O 1
ATOM 2684 N N . PRO B 1 51 ? 32.368 34.973 25.781 1.00 29.18 51 PRO B N 1
ATOM 2685 C CA . PRO B 1 51 ? 31.051 35.551 26.064 1.00 29.39 51 PRO B CA 1
ATOM 2686 C C . PRO B 1 51 ? 30.880 35.928 27.525 1.00 30.24 51 PRO B C 1
ATOM 2687 O O . PRO B 1 51 ? 31.384 35.261 28.432 1.00 29.33 51 PRO B O 1
ATOM 2698 N N . LYS B 1 52 ? 30.166 37.022 27.729 1.00 29.86 52 LYS B N 1
ATOM 2699 C CA . LYS B 1 52 ? 29.847 37.537 29.044 1.00 31.34 52 LYS B CA 1
ATOM 2700 C C . LYS B 1 52 ? 28.336 37.657 29.156 1.00 28.94 52 LYS B C 1
ATOM 2701 O O . LYS B 1 52 ? 27.649 38.019 28.197 1.00 29.51 52 LYS B O 1
ATOM 2720 N N . GLY B 1 53 ? 27.818 37.304 30.317 1.00 26.55 53 GLY B N 1
ATOM 2721 C CA . GLY B 1 53 ? 26.403 37.414 30.557 1.00 24.20 53 GLY B CA 1
ATOM 2722 C C . GLY B 1 53 ? 25.584 36.234 30.090 1.00 23.05 53 GLY B C 1
ATOM 2723 O O . GLY B 1 53 ? 24.351 36.296 30.148 1.00 24.24 53 GLY B O 1
ATOM 2727 N N . TYR B 1 54 ? 26.221 35.158 29.625 1.00 21.39 54 TYR B N 1
ATOM 2728 C CA . TYR B 1 54 ? 25.465 34.028 29.099 1.00 21.01 54 TYR B CA 1
ATOM 2729 C C . TYR B 1 54 ? 24.677 33.308 30.186 1.00 20.54 54 TYR B C 1
ATOM 2730 O O . TYR B 1 54 ? 23.719 32.598 29.869 1.00 20.76 54 TYR B O 1
ATOM 2748 N N . ARG B 1 55 ? 25.031 33.483 31.461 1.00 20.01 55 ARG B N 1
ATOM 2749 C CA . ARG B 1 55 ? 24.219 32.854 32.497 1.00 19.68 55 ARG B CA 1
ATOM 2750 C C . ARG B 1 55 ? 22.844 33.497 32.595 1.00 19.52 55 ARG B C 1
ATOM 2751 O O . ARG B 1 55 ? 21.946 32.915 33.215 1.00 19.78 55 ARG B O 1
ATOM 2772 N N . GLU B 1 56 ? 22.659 34.651 31.958 1.00 19.77 56 GLU B N 1
ATOM 2773 C CA . GLU B 1 56 ? 21.359 35.293 31.849 1.00 20.77 56 GLU B CA 1
ATOM 2774 C C . GLU B 1 56 ? 20.692 35.027 30.503 1.00 20.74 56 GLU B C 1
ATOM 2775 O O . GLU B 1 56 ? 19.689 35.674 30.182 1.00 22.55 56 GLU B O 1
ATOM 2787 N N . TRP B 1 57 ? 21.249 34.125 29.695 1.00 20.56 57 TRP B N 1
ATOM 2788 C CA . TRP B 1 57 ? 20.584 33.656 28.488 1.00 20.27 57 TRP B CA 1
ATOM 2789 C C . TRP B 1 57 ? 19.565 32.576 28.873 1.00 20.63 57 TRP B C 1
ATOM 2790 O O . TRP B 1 57 ? 19.280 32.339 30.051 1.00 21.63 57 TRP B O 1
ATOM 2811 N N . VAL B 1 58 ? 18.986 31.900 27.891 1.00 19.68 58 VAL B N 1
ATOM 2812 C CA . VAL B 1 58 ? 17.940 30.918 28.157 1.00 19.56 58 VAL B CA 1
ATOM 2813 C C . VAL B 1 58 ? 18.573 29.538 28.305 1.00 18.89 58 VAL B C 1
ATOM 2814 O O . VAL B 1 58 ? 19.163 29.001 27.359 1.00 19.96 58 VAL B O 1
ATOM 2827 N N . PHE B 1 59 ? 18.468 28.970 29.503 1.00 18.12 59 PHE B N 1
ATOM 2828 C CA . PHE B 1 59 ? 18.961 27.628 29.753 1.00 18.01 59 PHE B CA 1
ATOM 2829 C C . PHE B 1 59 ? 18.118 26.628 28.974 1.00 18.81 59 PHE B C 1
ATOM 2830 O O . PHE B 1 59 ? 16.889 26.742 28.911 1.00 19.22 59 PHE B O 1
ATOM 2847 N N . ILE B 1 60 ? 18.771 25.653 28.347 1.00 18.73 60 ILE B N 1
ATOM 2848 C CA . ILE B 1 60 ? 18.047 24.673 27.544 1.00 18.75 60 ILE B CA 1
ATOM 2849 C C . ILE B 1 60 ? 18.199 23.232 28.016 1.00 19.30 60 ILE B C 1
ATOM 2850 O O . ILE B 1 60 ? 17.421 22.373 27.568 1.00 20.57 60 ILE B O 1
ATOM 2866 N N . GLY B 1 61 ? 19.092 22.942 28.947 1.00 19.52 61 GLY B N 1
ATOM 2867 C CA . GLY B 1 61 ? 19.220 21.606 29.493 1.00 18.16 61 GLY B CA 1
ATOM 2868 C C . GLY B 1 61 ? 20.570 21.414 30.138 1.00 18.03 61 GLY B C 1
ATOM 2869 O O . GLY B 1 61 ? 21.545 22.088 29.826 1.00 18.86 61 GLY B O 1
ATOM 2873 N N . ALA B 1 62 ? 20.636 20.441 31.026 1.00 18.81 62 ALA B N 1
ATOM 2874 C CA . ALA B 1 62 ? 21.881 20.034 31.658 1.00 18.56 62 ALA B CA 1
ATOM 2875 C C . ALA B 1 62 ? 22.039 18.521 31.631 1.00 18.86 62 ALA B C 1
ATOM 2876 O O . ALA B 1 62 ? 21.075 17.771 31.805 1.00 17.98 62 ALA B O 1
ATOM 2883 N N . SER B 1 63 ? 23.275 18.085 31.423 1.00 19.17 63 SER B N 1
ATOM 2884 C CA . SER B 1 63 ? 23.674 16.688 31.461 1.00 18.63 63 SER B CA 1
ATOM 2885 C C . SER B 1 63 ? 24.905 16.573 32.354 1.00 19.25 63 SER B C 1
ATOM 2886 O O . SER B 1 63 ? 25.527 17.578 32.729 1.00 19.51 63 SER B O 1
ATOM 2894 N N . VAL B 1 64 ? 25.311 15.342 32.656 1.00 18.86 64 VAL B N 1
ATOM 2895 C CA . VAL B 1 64 ? 26.543 15.146 33.409 1.00 19.13 64 VAL B CA 1
ATOM 2896 C C . VAL B 1 64 ? 27.298 13.920 32.906 1.00 19.45 64 VAL B C 1
ATOM 2897 O O . VAL B 1 64 ? 26.725 12.829 32.799 1.00 19.97 64 VAL B O 1
ATOM 2910 N N . THR B 1 65 ? 28.590 14.109 32.597 1.00 20.66 65 THR B N 1
ATOM 2911 C CA . THR B 1 65 ? 29.516 13.023 32.285 1.00 20.97 65 THR B CA 1
ATOM 2912 C C . THR B 1 65 ? 30.578 13.038 33.380 1.00 21.69 65 THR B C 1
ATOM 2913 O O . THR B 1 65 ? 31.606 13.720 33.244 1.00 21.93 65 THR B O 1
ATOM 2924 N N . PRO B 1 66 ? 30.374 12.309 34.486 1.00 21.74 66 PRO B N 1
ATOM 2925 C CA . PRO B 1 66 ? 31.362 12.331 35.577 1.00 21.65 66 PRO B CA 1
ATOM 2926 C C . PRO B 1 66 ? 32.665 11.677 35.158 1.00 22.22 66 PRO B C 1
ATOM 2927 O O . PRO B 1 66 ? 32.679 10.681 34.424 1.00 23.86 66 PRO B O 1
ATOM 2938 N N . ASN B 1 67 ? 33.768 12.234 35.654 1.00 22.78 67 ASN B N 1
ATOM 2939 C CA . ASN B 1 67 ? 35.064 11.614 35.417 1.00 23.58 67 ASN B CA 1
ATOM 2940 C C . ASN B 1 67 ? 35.065 10.143 35.835 1.00 24.88 67 ASN B C 1
ATOM 2941 O O . ASN B 1 67 ? 35.635 9.298 35.138 1.00 26.30 67 ASN B O 1
ATOM 2952 N N . GLU B 1 68 ? 34.421 9.812 36.963 1.00 24.85 68 GLU B N 1
ATOM 2953 C CA . GLU B 1 68 ? 34.503 8.443 37.474 1.00 24.20 68 GLU B CA 1
ATOM 2954 C C . GLU B 1 68 ? 33.811 7.429 36.569 1.00 25.33 68 GLU B C 1
ATOM 2955 O O . GLU B 1 68 ? 34.112 6.239 36.655 1.00 27.57 68 GLU B O 1
ATOM 2967 N N . LEU B 1 69 ? 32.892 7.864 35.717 1.00 24.73 69 LEU B N 1
ATOM 2968 C CA . LEU B 1 69 ? 32.250 6.970 34.770 1.00 23.85 69 LEU B CA 1
ATOM 2969 C C . LEU B 1 69 ? 32.914 6.998 33.401 1.00 24.92 69 LEU B C 1
ATOM 2970 O O . LEU B 1 69 ? 32.424 6.340 32.479 1.00 26.19 69 LEU B O 1
ATOM 2986 N N . ASN B 1 70 ? 34.011 7.735 33.250 1.00 25.58 70 ASN B N 1
ATOM 2987 C CA . ASN B 1 70 ? 34.712 7.860 31.977 1.00 26.64 70 ASN B CA 1
ATOM 2988 C C . ASN B 1 70 ? 36.212 7.692 32.172 1.00 29.55 70 ASN B C 1
ATOM 2989 O O . ASN B 1 70 ? 37.021 8.516 31.742 1.00 30.25 70 ASN B O 1
ATOM 3000 N N . ASP B 1 71 ? 36.594 6.606 32.845 1.00 31.76 71 ASP B N 1
ATOM 3001 C CA . ASP B 1 71 ? 38.002 6.241 33.018 1.00 35.76 71 ASP B CA 1
ATOM 3002 C C . ASP B 1 71 ? 38.805 7.372 33.646 1.00 35.33 71 ASP B C 1
ATOM 3003 O O . ASP B 1 71 ? 39.975 7.586 33.320 1.00 37.03 71 ASP B O 1
ATOM 3012 N N . ASP B 1 72 ? 38.169 8.088 34.571 1.00 35.39 72 ASP B N 1
ATOM 3013 C CA . ASP B 1 72 ? 38.761 9.185 35.333 1.00 37.23 72 ASP B CA 1
ATOM 3014 C C . ASP B 1 72 ? 38.989 10.451 34.514 1.00 36.90 72 ASP B C 1
ATOM 3015 O O . ASP B 1 72 ? 39.578 11.408 35.033 1.00 37.61 72 ASP B O 1
ATOM 3024 N N . LYS B 1 73 ? 38.518 10.507 33.266 1.00 35.33 73 LYS B N 1
ATOM 3025 C CA . LYS B 1 73 ? 38.760 11.681 32.421 1.00 36.36 73 LYS B CA 1
ATOM 3026 C C . LYS B 1 73 ? 37.633 11.769 31.390 1.00 33.33 73 LYS B C 1
ATOM 3027 O O . LYS B 1 73 ? 37.749 11.247 30.279 1.00 33.42 73 LYS B O 1
ATOM 3046 N N . ALA B 1 74 ? 36.547 12.433 31.771 1.00 30.75 74 ALA B N 1
ATOM 3047 C CA . ALA B 1 74 ? 35.515 12.763 30.805 1.00 28.93 74 ALA B CA 1
ATOM 3048 C C . ALA B 1 74 ? 36.064 13.756 29.792 1.00 28.85 74 ALA B C 1
ATOM 3049 O O . ALA B 1 74 ? 36.949 14.563 30.095 1.00 29.07 74 ALA B O 1
ATOM 3056 N N . ALA B 1 75 ? 35.532 13.693 28.572 1.00 28.16 75 ALA B N 1
ATOM 3057 C CA . ALA B 1 75 ? 35.972 14.629 27.536 1.00 28.86 75 ALA B CA 1
ATOM 3058 C C . ALA B 1 75 ? 35.692 16.074 27.946 1.00 27.76 75 ALA B C 1
ATOM 3059 O O . ALA B 1 75 ? 36.540 16.965 27.770 1.00 28.16 75 ALA B O 1
ATOM 3066 N N . PHE B 1 76 ? 34.487 16.326 28.465 1.00 26.30 76 PHE B N 1
ATOM 3067 C CA . PHE B 1 76 ? 34.042 17.633 28.955 1.00 26.58 76 PHE B CA 1
ATOM 3068 C C . PHE B 1 76 ? 33.717 17.441 30.432 1.00 23.36 76 PHE B C 1
ATOM 3069 O O . PHE B 1 76 ? 32.581 17.099 30.794 1.00 23.25 76 PHE B O 1
ATOM 3086 N N . PRO B 1 77 ? 34.681 17.630 31.328 1.00 23.97 77 PRO B N 1
ATOM 3087 C CA . PRO B 1 77 ? 34.344 17.407 32.741 1.00 23.89 77 PRO B CA 1
ATOM 3088 C C . PRO B 1 77 ? 33.531 18.550 33.354 1.00 22.68 77 PRO B C 1
ATOM 3089 O O . PRO B 1 77 ? 33.984 19.690 33.189 1.00 24.30 77 PRO B O 1
ATOM 3100 N N . GLU B 1 78 ? 32.382 18.334 34.004 1.00 20.95 78 GLU B N 1
ATOM 3101 C CA . GLU B 1 78 ? 31.651 17.079 34.157 1.00 21.17 78 GLU B CA 1
ATOM 3102 C C . GLU B 1 78 ? 30.157 17.362 33.957 1.00 19.95 78 GLU B C 1
ATOM 3103 O O . GLU B 1 78 ? 29.533 16.816 33.033 1.00 20.21 78 GLU B O 1
ATOM 3115 N N . PHE B 1 79 ? 29.567 18.205 34.814 1.00 19.35 79 PHE B N 1
ATOM 3116 C CA . PHE B 1 79 ? 28.265 18.772 34.501 1.00 19.51 79 PHE B CA 1
ATOM 3117 C C . PHE B 1 79 ? 28.391 19.695 33.301 1.00 19.62 79 PHE B C 1
ATOM 3118 O O . PHE B 1 79 ? 29.402 20.392 33.132 1.00 20.17 79 PHE B O 1
ATOM 3135 N N . HIS B 1 80 ? 27.336 19.722 32.485 1.00 19.80 80 HIS B N 1
ATOM 3136 C CA . HIS B 1 80 ? 27.222 20.658 31.369 1.00 19.77 80 HIS B CA 1
ATOM 3137 C C . HIS B 1 80 ? 25.894 21.384 31.504 1.00 19.35 80 HIS B C 1
ATOM 3138 O O . HIS B 1 80 ? 24.838 20.743 31.459 1.00 20.24 80 HIS B O 1
ATOM 3153 N N . ASN B 1 81 ? 25.938 22.705 31.654 1.00 17.67 81 ASN B N 1
ATOM 3154 C CA . ASN B 1 81 ? 24.746 23.537 31.677 1.00 18.07 81 ASN B CA 1
ATOM 3155 C C . ASN B 1 81 ? 24.756 24.358 30.398 1.00 19.09 81 ASN B C 1
ATOM 3156 O O . ASN B 1 81 ? 25.743 25.039 30.112 1.00 18.70 81 ASN B O 1
ATOM 3167 N N . VAL B 1 82 ? 23.680 24.291 29.628 1.00 19.25 82 VAL B N 1
ATOM 3168 C CA . VAL B 1 82 ? 23.690 24.782 28.254 1.00 18.50 82 VAL B CA 1
ATOM 3169 C C . VAL B 1 82 ? 22.685 25.911 28.092 1.00 18.82 82 VAL B C 1
ATOM 3170 O O . VAL B 1 82 ? 21.558 25.832 28.596 1.00 19.02 82 VAL B O 1
ATOM 3183 N N . TYR B 1 83 ? 23.089 26.947 27.347 1.00 18.54 83 TYR B N 1
ATOM 3184 C CA . TYR B 1 83 ? 22.291 28.142 27.144 1.00 18.17 83 TYR B CA 1
ATOM 3185 C C . TYR B 1 83 ? 22.234 28.487 25.662 1.00 18.79 83 TYR B C 1
ATOM 3186 O O . TYR B 1 83 ? 23.217 28.326 24.935 1.00 20.94 83 TYR B O 1
ATOM 3204 N N . ILE B 1 84 ? 21.102 29.035 25.241 1.00 20.42 84 ILE B N 1
ATOM 3205 C CA . ILE B 1 84 ? 20.959 29.635 23.920 1.00 21.13 84 ILE B CA 1
ATOM 3206 C C . ILE B 1 84 ? 20.667 31.121 24.100 1.00 20.24 84 ILE B C 1
ATOM 3207 O O . ILE B 1 84 ? 19.994 31.519 25.057 1.00 20.86 84 ILE B O 1
ATOM 3223 N N . ASP B 1 85 ? 21.196 31.954 23.212 1.00 21.43 85 ASP B N 1
ATOM 3224 C CA . ASP B 1 85 ? 20.995 33.380 23.403 1.00 22.77 85 ASP B CA 1
ATOM 3225 C C . ASP B 1 85 ? 19.506 33.729 23.288 1.00 23.80 85 ASP B C 1
ATOM 3226 O O . ASP B 1 85 ? 18.747 33.044 22.592 1.00 23.66 85 ASP B O 1
ATOM 3235 N N . PRO B 1 86 ? 19.058 34.797 23.960 1.00 23.39 86 PRO B N 1
ATOM 3236 C CA . PRO B 1 86 ? 17.612 35.077 23.998 1.00 24.91 86 PRO B CA 1
ATOM 3237 C C . PRO B 1 86 ? 16.990 35.382 22.651 1.00 26.04 86 PRO B C 1
ATOM 3238 O O . PRO B 1 86 ? 15.810 35.056 22.440 1.00 26.44 86 PRO B O 1
ATOM 3249 N N . THR B 1 87 ? 17.720 36.029 21.740 1.00 25.64 87 THR B N 1
ATOM 3250 C CA . THR B 1 87 ? 17.107 36.352 20.460 1.00 26.67 87 THR B CA 1
ATOM 3251 C C . THR B 1 87 ? 16.851 35.081 19.670 1.00 27.71 87 THR B C 1
ATOM 3252 O O . THR B 1 87 ? 15.780 34.908 19.075 1.00 29.78 87 THR B O 1
ATOM 3263 N N . SER B 1 88 ? 17.812 34.164 19.694 1.00 27.10 88 SER B N 1
ATOM 3264 C CA . SER B 1 88 ? 17.650 32.905 18.986 1.00 28.14 88 SER B CA 1
ATOM 3265 C C . SER B 1 88 ? 16.613 32.014 19.667 1.00 27.39 88 SER B C 1
ATOM 3266 O O . SER B 1 88 ? 15.938 31.225 18.991 1.00 28.77 88 SER B O 1
ATOM 3274 N N . TRP B 1 89 ? 16.454 32.134 20.991 1.00 26.17 89 TRP B N 1
ATOM 3275 C CA . TRP B 1 89 ? 15.344 31.451 21.647 1.00 25.54 89 TRP B CA 1
ATOM 3276 C C . TRP B 1 89 ? 14.007 31.965 21.134 1.00 27.12 89 TRP B C 1
ATOM 3277 O O . TRP B 1 89 ? 13.101 31.176 20.842 1.00 26.68 89 TRP B O 1
ATOM 3298 N N . GLY B 1 90 ? 13.867 33.285 21.003 1.00 27.29 90 GLY B N 1
ATOM 3299 C CA . GLY B 1 90 ? 12.640 33.833 20.451 1.00 27.67 90 GLY B CA 1
ATOM 3300 C C . GLY B 1 90 ? 12.344 33.294 19.069 1.00 29.68 90 GLY B C 1
ATOM 3301 O O . GLY B 1 90 ? 11.204 32.938 18.762 1.00 31.76 90 GLY B O 1
ATOM 3305 N N . HIS B 1 91 ? 13.365 33.228 18.216 1.00 29.83 91 HIS B N 1
ATOM 3306 C CA . HIS B 1 91 ? 13.157 32.698 16.874 1.00 31.47 91 HIS B CA 1
ATOM 3307 C C . HIS B 1 91 ? 12.836 31.212 16.914 1.00 30.87 91 HIS B C 1
ATOM 3308 O O . HIS B 1 91 ? 12.034 30.718 16.108 1.00 31.69 91 HIS B O 1
ATOM 3322 N N . TRP B 1 92 ? 13.449 30.483 17.849 1.00 31.01 92 TRP B N 1
ATOM 3323 C CA . TRP B 1 92 ? 13.156 29.063 17.995 1.00 30.86 92 TRP B CA 1
ATOM 3324 C C . TRP B 1 92 ? 11.693 28.830 18.355 1.00 32.52 92 TRP B C 1
ATOM 3325 O O . TRP B 1 92 ? 11.049 27.930 17.802 1.00 33.08 92 TRP B O 1
ATOM 3346 N N . LYS B 1 93 ? 11.155 29.613 19.294 1.00 31.88 93 LYS B N 1
ATOM 3347 C CA . LYS B 1 93 ? 9.754 29.447 19.663 1.00 32.73 93 LYS B CA 1
ATOM 3348 C C . LYS B 1 93 ? 8.839 29.654 18.467 1.00 35.16 93 LYS B C 1
ATOM 3349 O O . LYS B 1 93 ? 7.739 29.101 18.430 1.00 36.09 93 LYS B O 1
ATOM 3368 N N . LYS B 1 94 ? 9.275 30.437 17.482 1.00 36.82 94 LYS B N 1
ATOM 3369 C CA . LYS B 1 94 ? 8.447 30.730 16.321 1.00 39.70 94 LYS B CA 1
ATOM 3370 C C . LYS B 1 94 ? 8.618 29.722 15.200 1.00 40.24 94 LYS B C 1
ATOM 3371 O O . LYS B 1 94 ? 7.665 29.481 14.450 1.00 41.46 94 LYS B O 1
ATOM 3390 N N . THR B 1 95 ? 9.800 29.130 15.058 1.00 39.84 95 THR B N 1
ATOM 3391 C CA . THR B 1 95 ? 10.140 28.374 13.855 1.00 39.46 95 THR B CA 1
ATOM 3392 C C . THR B 1 95 ? 10.664 26.973 14.109 1.00 38.69 95 THR B C 1
ATOM 3393 O O . THR B 1 95 ? 10.634 26.157 13.179 1.00 39.51 95 THR B O 1
ATOM 3404 N N . GLY B 1 96 ? 11.138 26.657 15.313 1.00 37.47 96 GLY B N 1
ATOM 3405 C CA . GLY B 1 96 ? 11.818 25.395 15.505 1.00 36.86 96 GLY B CA 1
ATOM 3406 C C . GLY B 1 96 ? 13.127 25.290 14.758 1.00 35.87 96 GLY B C 1
ATOM 3407 O O . GLY B 1 96 ? 13.597 24.180 14.504 1.00 37.23 96 GLY B O 1
ATOM 3411 N N . GLU B 1 97 ? 13.733 26.416 14.395 1.00 34.87 97 GLU B N 1
ATOM 3412 C CA . GLU B 1 97 ? 15.012 26.415 13.704 1.00 35.05 97 GLU B CA 1
ATOM 3413 C C . GLU B 1 97 ? 15.968 27.379 14.391 1.00 33.83 97 GLU B C 1
ATOM 3414 O O . GLU B 1 97 ? 15.552 28.328 15.063 1.00 33.26 97 GLU B O 1
ATOM 3426 N N . PHE B 1 98 ? 17.263 27.117 14.214 1.00 33.31 98 PHE B N 1
ATOM 3427 C CA . PHE B 1 98 ? 18.314 28.002 14.702 1.00 32.48 98 PHE B CA 1
ATOM 3428 C C . PHE B 1 98 ? 18.600 29.057 13.640 1.00 33.91 98 PHE B C 1
ATOM 3429 O O . PHE B 1 98 ? 18.990 28.724 12.512 1.00 35.43 98 PHE B O 1
ATOM 3446 N N . ARG B 1 99 ? 18.427 30.322 14.000 1.00 34.34 99 ARG B N 1
ATOM 3447 C CA . ARG B 1 99 ? 18.641 31.418 13.065 1.00 34.94 99 ARG B CA 1
ATOM 3448 C C . ARG B 1 99 ? 20.134 31.687 12.870 1.00 34.45 99 ARG B C 1
ATOM 3449 O O . ARG B 1 99 ? 20.980 31.272 13.669 1.00 33.10 99 ARG B O 1
ATOM 3470 N N . ASP B 1 100 ? 20.458 32.397 11.789 1.00 36.06 100 ASP B N 1
ATOM 3471 C CA . ASP B 1 100 ? 21.775 33.016 11.680 1.00 36.63 100 ASP B CA 1
ATOM 3472 C C . ASP B 1 100 ? 21.971 33.959 12.859 1.00 37.28 100 ASP B C 1
ATOM 3473 O O . ASP B 1 100 ? 21.123 34.816 13.134 1.00 37.45 100 ASP B O 1
ATOM 3482 N N . GLY B 1 101 ? 23.092 33.804 13.554 1.00 35.98 101 GLY B N 1
ATOM 3483 C CA . GLY B 1 101 ? 23.356 34.563 14.752 1.00 34.37 101 GLY B CA 1
ATOM 3484 C C . GLY B 1 101 ? 23.134 33.777 16.024 1.00 32.49 101 GLY B C 1
ATOM 3485 O O . GLY B 1 101 ? 23.347 34.325 17.116 1.00 32.64 101 GLY B O 1
ATOM 3489 N N . THR B 1 102 ? 22.708 32.519 15.925 1.00 30.91 102 THR B N 1
ATOM 3490 C CA . THR B 1 102 ? 22.532 31.703 17.124 1.00 28.21 102 THR B CA 1
ATOM 3491 C C . THR B 1 102 ? 23.870 31.506 17.814 1.00 26.06 102 THR B C 1
ATOM 3492 O O . THR B 1 102 ? 24.856 31.099 17.188 1.00 27.46 102 THR B O 1
ATOM 3503 N N . VAL B 1 103 ? 23.882 31.733 19.125 1.00 25.82 103 VAL B N 1
ATOM 3504 C CA . VAL B 1 103 ? 25.017 31.388 19.967 1.00 24.74 103 VAL B CA 1
ATOM 3505 C C . VAL B 1 103 ? 24.531 30.448 21.054 1.00 23.21 103 VAL B C 1
ATOM 3506 O O . VAL B 1 103 ? 23.568 30.753 21.765 1.00 24.19 103 VAL B O 1
ATOM 3519 N N . ILE B 1 104 ? 25.199 29.313 21.174 1.00 22.34 104 ILE B N 1
ATOM 3520 C CA . ILE B 1 104 ? 24.959 28.341 22.234 1.00 22.31 104 ILE B CA 1
ATOM 3521 C C . ILE B 1 104 ? 26.241 28.209 23.036 1.00 22.02 104 ILE B C 1
ATOM 3522 O O . ILE B 1 104 ? 27.325 28.057 22.465 1.00 21.97 104 ILE B O 1
ATOM 3538 N N . VAL B 1 105 ? 26.118 28.290 24.355 1.00 21.95 105 VAL B N 1
ATOM 3539 C CA . VAL B 1 105 ? 27.241 28.153 25.273 1.00 21.17 105 VAL B CA 1
ATOM 3540 C C . VAL B 1 105 ? 26.991 26.933 26.143 1.00 20.27 105 VAL B C 1
ATOM 3541 O O . VAL B 1 105 ? 25.922 26.814 26.761 1.00 19.63 105 VAL B O 1
ATOM 3554 N N . LYS B 1 106 ? 27.976 26.038 26.196 1.00 20.11 106 LYS B N 1
ATOM 3555 C CA . LYS B 1 106 ? 27.977 24.905 27.109 1.00 19.70 106 LYS B CA 1
ATOM 3556 C C . LYS B 1 106 ? 28.957 25.218 28.236 1.00 18.96 106 LYS B C 1
ATOM 3557 O O . LYS B 1 106 ? 30.162 25.352 27.999 1.00 20.47 106 LYS B O 1
ATOM 3573 N N . GLU B 1 107 ? 28.439 25.393 29.446 1.00 19.61 107 GLU B N 1
ATOM 3574 C CA . GLU B 1 107 ? 29.271 25.689 30.603 1.00 19.09 107 GLU B CA 1
ATOM 3575 C C . GLU B 1 107 ? 29.535 24.401 31.376 1.00 18.74 107 GLU B C 1
ATOM 3576 O O . GLU B 1 107 ? 28.605 23.657 31.705 1.00 19.13 107 GLU B O 1
ATOM 3588 N N . LEU B 1 108 ? 30.803 24.134 31.648 1.00 20.13 108 LEU B N 1
ATOM 3589 C CA . LEU B 1 108 ? 31.232 22.934 32.347 1.00 21.02 108 LEU B CA 1
ATOM 3590 C C . LEU B 1 108 ? 31.405 23.253 33.825 1.00 21.09 108 LEU B C 1
ATOM 3591 O O . LEU B 1 108 ? 31.898 24.318 34.188 1.00 21.52 108 LEU B O 1
ATOM 3607 N N . ALA B 1 109 ? 30.992 22.322 34.672 1.00 20.55 109 ALA B N 1
ATOM 3608 C CA . ALA B 1 109 ? 31.213 22.423 36.103 1.00 20.33 109 ALA B CA 1
ATOM 3609 C C . ALA B 1 109 ? 31.587 21.051 36.633 1.00 19.54 109 ALA B C 1
ATOM 3610 O O . ALA B 1 109 ? 31.227 20.019 36.056 1.00 20.86 109 ALA B O 1
ATOM 3617 N N . GLY B 1 110 ? 32.317 21.041 37.740 1.00 19.98 110 GLY B N 1
ATOM 3618 C CA . GLY B 1 110 ? 32.680 19.784 38.343 1.00 20.40 110 GLY B CA 1
ATOM 3619 C C . GLY B 1 110 ? 31.520 19.110 39.038 1.00 20.01 110 GLY B C 1
ATOM 3620 O O . GLY B 1 110 ? 30.497 19.714 39.336 1.00 20.93 110 GLY B O 1
ATOM 3624 N N . VAL B 1 111 ? 31.707 17.821 39.308 1.00 20.40 111 VAL B N 1
ATOM 3625 C CA . VAL B 1 111 ? 30.885 17.120 40.288 1.00 20.39 111 VAL B CA 1
ATOM 3626 C C . VAL B 1 111 ? 31.427 17.479 41.658 1.00 21.28 111 VAL B C 1
ATOM 3627 O O . VAL B 1 111 ? 32.595 17.209 41.959 1.00 23.35 111 VAL B O 1
ATOM 3640 N N . GLY B 1 112 ? 30.588 18.105 42.479 1.00 21.14 112 GLY B N 1
ATOM 3641 C CA . GLY B 1 112 ? 30.983 18.456 43.818 1.00 21.65 112 GLY B CA 1
ATOM 3642 C C . GLY B 1 112 ? 30.762 17.345 44.815 1.00 21.92 112 GLY B C 1
ATOM 3643 O O . GLY B 1 112 ? 31.490 17.253 45.811 1.00 23.60 112 GLY B O 1
ATOM 3647 N N . SER B 1 113 ? 29.756 16.512 44.568 1.00 20.90 113 SER B N 1
ATOM 3648 C CA . SER B 1 113 ? 29.397 15.472 45.519 1.00 20.69 113 SER B CA 1
ATOM 3649 C C . SER B 1 113 ? 28.412 14.512 44.873 1.00 19.26 113 SER B C 1
ATOM 3650 O O . SER B 1 113 ? 27.883 14.771 43.785 1.00 19.55 113 SER B O 1
ATOM 3658 N N . LYS B 1 114 ? 28.173 13.395 45.575 1.00 19.23 114 LYS B N 1
ATOM 3659 C CA . LYS B 1 114 ? 27.337 12.306 45.092 1.00 19.22 114 LYS B CA 1
ATOM 3660 C C . LYS B 1 114 ? 26.215 11.940 46.057 1.00 18.58 114 LYS B C 1
ATOM 3661 O O . LYS B 1 114 ? 25.450 11.018 45.774 1.00 19.77 114 LYS B O 1
ATOM 3680 N N . ALA B 1 115 ? 26.098 12.625 47.181 1.00 18.48 115 ALA B N 1
ATOM 3681 C CA . ALA B 1 115 ? 25.022 12.363 48.122 1.00 19.25 115 ALA B CA 1
ATOM 3682 C C . ALA B 1 115 ? 24.663 13.672 48.791 1.00 19.08 115 ALA B C 1
ATOM 3683 O O . ALA B 1 115 ? 25.543 14.465 49.144 1.00 20.59 115 ALA B O 1
ATOM 3690 N N . SER B 1 116 ? 23.366 13.871 48.985 1.00 18.80 116 SER B N 1
ATOM 3691 C CA . SER B 1 116 ? 22.853 15.056 49.642 1.00 18.76 116 SER B CA 1
ATOM 3692 C C . SER B 1 116 ? 21.562 14.671 50.345 1.00 17.67 116 SER B C 1
ATOM 3693 O O . SER B 1 116 ? 21.127 13.514 50.261 1.00 18.52 116 SER B O 1
ATOM 3701 N N . PRO B 1 117 ? 20.915 15.606 51.039 1.00 17.85 117 PRO B N 1
ATOM 3702 C CA . PRO B 1 117 ? 19.638 15.260 51.670 1.00 17.75 117 PRO B CA 1
ATOM 3703 C C . PRO B 1 117 ? 18.565 14.806 50.711 1.00 17.68 117 PRO B C 1
ATOM 3704 O O . PRO B 1 117 ? 17.617 14.145 51.156 1.00 18.44 117 PRO B O 1
ATOM 3715 N N . SER B 1 118 ? 18.668 15.138 49.417 1.00 16.49 118 SER B N 1
ATOM 3716 C CA . SER B 1 118 ? 17.663 14.728 48.456 1.00 16.61 118 SER B CA 1
ATOM 3717 C C . SER B 1 118 ? 17.921 13.342 47.892 1.00 17.10 118 SER B C 1
ATOM 3718 O O . SER B 1 118 ? 17.078 12.828 47.149 1.00 19.81 118 SER B O 1
ATOM 3726 N N . GLY B 1 119 ? 19.056 12.722 48.212 1.00 18.42 119 GLY B N 1
ATOM 3727 C CA . GLY B 1 119 ? 19.368 11.392 47.745 1.00 19.41 119 GLY B CA 1
ATOM 3728 C C . GLY B 1 119 ? 20.750 11.299 47.134 1.00 19.48 119 GLY B C 1
ATOM 3729 O O . GLY B 1 119 ? 21.588 12.196 47.265 1.00 19.46 119 GLY B O 1
ATOM 3733 N N . ASN B 1 120 ? 21.000 10.153 46.514 1.00 19.55 120 ASN B N 1
ATOM 3734 C CA . ASN B 1 120 ? 22.257 9.870 45.855 1.00 19.50 120 ASN B CA 1
ATOM 3735 C C . ASN B 1 120 ? 22.177 10.277 44.388 1.00 18.78 120 ASN B C 1
ATOM 3736 O O . ASN B 1 120 ? 21.115 10.214 43.758 1.00 19.43 120 ASN B O 1
ATOM 3747 N N . GLY B 1 121 ? 23.315 10.675 43.833 1.00 19.22 121 GLY B N 1
ATOM 3748 C CA . GLY B 1 121 ? 23.358 10.998 42.423 1.00 19.55 121 GLY B CA 1
ATOM 3749 C C . GLY B 1 121 ? 24.589 11.820 42.129 1.00 19.11 121 GLY B C 1
ATOM 3750 O O . GLY B 1 121 ? 25.690 11.454 42.556 1.00 19.66 121 GLY B O 1
ATOM 3754 N N . TYR B 1 122 ? 24.411 12.952 41.444 1.00 18.05 122 TYR B N 1
ATOM 3755 C CA . TYR B 1 122 ? 25.488 13.883 41.169 1.00 16.62 122 TYR B CA 1
ATOM 3756 C C . TYR B 1 122 ? 24.981 15.294 41.406 1.00 16.95 122 TYR B C 1
ATOM 3757 O O . TYR B 1 122 ? 23.879 15.664 40.975 1.00 16.99 122 TYR B O 1
ATOM 3775 N N . PHE B 1 123 ? 25.810 16.076 42.084 1.00 17.12 123 PHE B N 1
ATOM 3776 C CA . PHE B 1 123 ? 25.505 17.439 42.460 1.00 17.24 123 PHE B CA 1
ATOM 3777 C C . PHE B 1 123 ? 26.686 18.300 42.042 1.00 16.53 123 PHE B C 1
ATOM 3778 O O . PHE B 1 123 ? 27.839 17.871 42.175 1.00 18.32 123 PHE B O 1
ATOM 3795 N N . PRO B 1 124 ? 26.441 19.490 41.509 1.00 17.37 124 PRO B N 1
ATOM 3796 C CA . PRO B 1 124 ? 27.526 20.270 40.925 1.00 18.56 124 PRO B CA 1
ATOM 3797 C C . PRO B 1 124 ? 28.415 20.883 41.978 1.00 19.04 124 PRO B C 1
ATOM 3798 O O . PRO B 1 124 ? 28.024 21.091 43.134 1.00 19.91 124 PRO B O 1
ATOM 3809 N N . GLY B 1 125 ? 29.631 21.203 41.524 1.00 19.12 125 GLY B N 1
ATOM 3810 C CA . GLY B 1 125 ? 30.634 21.865 42.319 1.00 20.39 125 GLY B CA 1
ATOM 3811 C C . GLY B 1 125 ? 30.957 23.233 41.759 1.00 19.55 125 GLY B C 1
ATOM 3812 O O . GLY B 1 125 ? 30.087 24.107 41.704 1.00 20.83 125 GLY B O 1
ATOM 3816 N N . GLU B 1 126 ? 32.195 23.425 41.327 1.00 19.40 126 GLU B N 1
ATOM 3817 C CA . GLU B 1 126 ? 32.667 24.706 40.831 1.00 19.92 126 GLU B CA 1
ATOM 3818 C C . GLU B 1 126 ? 32.702 24.707 39.309 1.00 19.97 126 GLU B C 1
ATOM 3819 O O . GLU B 1 126 ? 32.777 23.656 38.663 1.00 21.85 126 GLU B O 1
ATOM 3831 N N . PHE B 1 127 ? 32.670 25.909 38.740 1.00 20.51 127 PHE B N 1
ATOM 3832 C CA . PHE B 1 127 ? 32.747 26.057 37.292 1.00 21.04 127 PHE B CA 1
ATOM 3833 C C . PHE B 1 127 ? 34.133 25.694 36.782 1.00 21.95 127 PHE B C 1
ATOM 3834 O O . PHE B 1 127 ? 35.150 26.000 37.417 1.00 23.61 127 PHE B O 1
ATOM 3851 N N . ASN B 1 128 ? 34.158 25.055 35.606 1.00 21.61 128 ASN B N 1
ATOM 3852 C CA . ASN B 1 128 ? 35.386 24.591 34.965 1.00 22.06 128 ASN B CA 1
ATOM 3853 C C . ASN B 1 128 ? 35.754 25.340 33.692 1.00 23.74 128 ASN B C 1
ATOM 3854 O O . ASN B 1 128 ? 36.947 25.503 33.418 1.00 27.01 128 ASN B O 1
ATOM 3865 N N . GLY B 1 129 ? 34.788 25.777 32.903 1.00 22.77 129 GLY B N 1
ATOM 3866 C CA . GLY B 1 129 ? 35.086 26.415 31.638 1.00 23.21 129 GLY B CA 1
ATOM 3867 C C . GLY B 1 129 ? 33.866 26.399 30.742 1.00 21.25 129 GLY B C 1
ATOM 3868 O O . GLY B 1 129 ? 32.768 26.054 31.173 1.00 21.67 129 GLY B O 1
ATOM 3872 N N . ILE B 1 130 ? 34.083 26.812 29.487 1.00 22.42 130 ILE B N 1
ATOM 3873 C CA . ILE B 1 130 ? 33.013 26.928 28.503 1.00 21.87 130 ILE B CA 1
ATOM 3874 C C . ILE B 1 130 ? 33.471 26.453 27.136 1.00 22.64 130 ILE B C 1
ATOM 3875 O O . ILE B 1 130 ? 34.660 26.492 26.797 1.00 23.64 130 ILE B O 1
ATOM 3891 N N . ALA B 1 131 ? 32.489 26.019 26.353 1.00 22.80 131 ALA B N 1
ATOM 3892 C CA . ALA B 1 131 ? 32.609 25.790 24.925 1.00 23.49 131 ALA B CA 1
ATOM 3893 C C . ALA B 1 131 ? 31.421 26.481 24.272 1.00 23.23 131 ALA B C 1
ATOM 3894 O O . ALA B 1 131 ? 30.410 26.747 24.929 1.00 22.99 131 ALA B O 1
ATOM 3901 N N . ALA B 1 132 ? 31.537 26.801 22.986 1.00 22.59 132 ALA B N 1
ATOM 3902 C CA . ALA B 1 132 ? 30.438 27.494 22.334 1.00 22.97 132 ALA B CA 1
ATOM 3903 C C . ALA B 1 132 ? 30.369 27.098 20.869 1.00 24.32 132 ALA B C 1
ATOM 3904 O O . ALA B 1 132 ? 31.337 26.608 20.283 1.00 25.12 132 ALA B O 1
ATOM 3911 N N . MET B 1 133 ? 29.209 27.356 20.276 1.00 23.50 133 MET B N 1
ATOM 3912 C CA . MET B 1 133 ? 29.027 27.224 18.839 1.00 23.98 133 MET B CA 1
ATOM 3913 C C . MET B 1 133 ? 28.174 28.387 18.348 1.00 23.58 133 MET B C 1
ATOM 3914 O O . MET B 1 133 ? 27.271 28.840 19.054 1.00 23.76 133 MET B O 1
ATOM 3928 N N . VAL B 1 134 ? 28.491 28.884 17.148 1.00 24.09 134 VAL B N 1
ATOM 3929 C CA . VAL B 1 134 ? 27.833 30.040 16.567 1.00 24.49 134 VA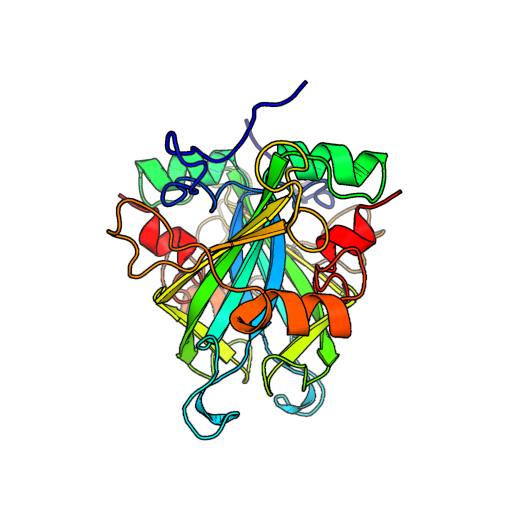L B CA 1
ATOM 3930 C C . VAL B 1 134 ? 27.426 29.662 15.153 1.00 25.82 134 VAL B C 1
ATOM 3931 O O . VAL B 1 134 ? 28.268 29.214 14.362 1.00 27.03 134 VAL B O 1
ATOM 3944 N N . LYS B 1 135 ? 26.156 29.870 14.823 1.00 26.09 135 LYS B N 1
ATOM 3945 C CA . LYS B 1 135 ? 25.657 29.618 13.469 1.00 26.94 135 LYS B CA 1
ATOM 3946 C C . LYS B 1 135 ? 25.569 30.933 12.713 1.00 27.21 135 LYS B C 1
ATOM 3947 O O . LYS B 1 135 ? 24.869 31.851 13.138 1.00 28.04 135 LYS B O 1
ATOM 3966 N N . ASP B 1 136 ? 26.272 31.023 11.589 1.00 28.08 136 ASP B N 1
ATOM 3967 C CA . ASP B 1 136 ? 26.269 32.270 10.830 1.00 29.19 136 ASP B CA 1
ATOM 3968 C C . ASP B 1 136 ? 26.738 31.997 9.408 1.00 30.06 136 ASP B C 1
ATOM 3969 O O . ASP B 1 136 ? 27.937 31.804 9.173 1.00 30.19 136 ASP B O 1
ATOM 3978 N N . SER B 1 137 ? 25.799 32.023 8.462 1.00 32.37 137 SER B N 1
ATOM 3979 C CA . SER B 1 137 ? 26.126 31.758 7.065 1.00 34.10 137 SER B CA 1
ATOM 3980 C C . SER B 1 137 ? 27.010 32.835 6.446 1.00 35.37 137 SER B C 1
ATOM 3981 O O . SER B 1 137 ? 27.627 32.583 5.402 1.00 37.18 137 SER B O 1
ATOM 3989 N N . LYS B 1 138 ? 27.083 34.024 7.042 1.00 35.32 138 LYS B N 1
ATOM 3990 C CA . LYS B 1 138 ? 27.928 35.076 6.484 1.00 36.53 138 LYS B CA 1
ATOM 3991 C C . LYS B 1 138 ? 29.347 35.018 7.025 1.00 36.32 138 LYS B C 1
ATOM 3992 O O . LYS B 1 138 ? 30.306 35.223 6.270 1.00 38.42 138 LYS B O 1
ATOM 4011 N N . ARG B 1 139 ? 29.511 34.728 8.319 1.00 33.47 139 ARG B N 1
ATOM 4012 C CA . ARG B 1 139 ? 30.857 34.635 8.872 1.00 32.63 139 ARG B CA 1
ATOM 4013 C C . ARG B 1 139 ? 31.525 33.294 8.569 1.00 31.79 139 ARG B C 1
ATOM 4014 O O . ARG B 1 139 ? 32.751 33.241 8.428 1.00 32.87 139 ARG B O 1
ATOM 4035 N N . TYR B 1 140 ? 30.748 32.214 8.479 1.00 30.63 140 TYR B N 1
ATOM 4036 C CA . TYR B 1 140 ? 31.275 30.849 8.377 1.00 30.58 140 TYR B CA 1
ATOM 4037 C C . TYR B 1 140 ? 30.638 30.145 7.182 1.00 33.77 140 TYR B C 1
ATOM 4038 O O . TYR B 1 140 ? 30.029 29.078 7.317 1.00 34.65 140 TYR B O 1
ATOM 4056 N N . PRO B 1 141 ? 30.787 30.713 5.981 1.00 36.31 141 PRO B N 1
ATOM 4057 C CA . PRO B 1 141 ? 30.061 30.171 4.820 1.00 37.21 141 PRO B CA 1
ATOM 4058 C C . PRO B 1 141 ? 30.469 28.769 4.438 1.00 38.30 141 PRO B C 1
ATOM 4059 O O . PRO B 1 141 ? 29.668 28.052 3.825 1.00 39.61 141 PRO B O 1
ATOM 4070 N N . GLU B 1 142 ? 31.697 28.366 4.747 1.00 39.08 142 GLU B N 1
ATOM 4071 C CA . GLU B 1 142 ? 32.213 27.075 4.317 1.00 41.16 142 GLU B CA 1
ATOM 4072 C C . GLU B 1 142 ? 32.239 26.031 5.423 1.00 39.91 142 GLU B C 1
ATOM 4073 O O . GLU B 1 142 ? 32.672 24.903 5.173 1.00 42.52 142 GLU B O 1
ATOM 4085 N N . ARG B 1 143 ? 31.783 26.369 6.634 1.00 37.03 143 ARG B N 1
ATOM 4086 C CA . ARG B 1 143 ? 31.761 25.386 7.710 1.00 36.54 143 ARG B CA 1
ATOM 4087 C C . ARG B 1 143 ? 30.498 24.529 7.631 1.00 35.84 143 ARG B C 1
ATOM 4088 O O . ARG B 1 143 ? 29.441 25.003 7.207 1.00 36.24 143 ARG B O 1
ATOM 4109 N N . PRO B 1 144 ? 30.579 23.267 8.047 1.00 36.04 144 PRO B N 1
ATOM 4110 C CA . PRO B 1 144 ? 29.375 22.430 8.116 1.00 36.17 144 PRO B CA 1
ATOM 4111 C C . PRO B 1 144 ? 28.263 23.114 8.899 1.00 34.76 144 PRO B C 1
ATOM 4112 O O . PRO B 1 144 ? 28.449 23.528 10.045 1.00 35.10 144 PRO B O 1
ATOM 4123 N N . GLY B 1 145 ? 27.095 23.222 8.274 1.00 34.49 145 GLY B N 1
ATOM 4124 C CA . GLY B 1 145 ? 25.947 23.852 8.899 1.00 34.51 145 GLY B CA 1
ATOM 4125 C C . GLY B 1 145 ? 26.138 25.325 9.182 1.00 33.64 145 GLY B C 1
ATOM 4126 O O . GLY B 1 145 ? 25.311 25.934 9.861 1.00 34.30 145 GLY B O 1
ATOM 4130 N N . ASN B 1 146 ? 27.205 25.922 8.642 1.00 33.04 146 ASN B N 1
ATOM 4131 C CA . ASN B 1 146 ? 27.586 27.298 8.953 1.00 31.94 146 ASN B CA 1
ATOM 4132 C C . ASN B 1 146 ? 27.842 27.506 10.444 1.00 29.89 146 ASN B C 1
ATOM 4133 O O . ASN B 1 146 ? 27.725 28.628 10.943 1.00 30.17 146 ASN B O 1
ATOM 4144 N N . TRP B 1 147 ? 28.205 26.446 11.159 1.00 29.68 147 TRP B N 1
ATOM 4145 C CA . TRP B 1 147 ? 28.517 26.522 12.583 1.00 29.51 147 TRP B CA 1
ATOM 4146 C C . TRP B 1 147 ? 30.027 26.676 12.774 1.00 29.20 147 TRP B C 1
ATOM 4147 O O . TRP B 1 147 ? 30.820 25.934 12.181 1.00 30.41 147 TRP B O 1
ATOM 4168 N N . ALA B 1 148 ? 30.422 27.606 13.636 1.00 27.69 148 ALA B N 1
ATOM 4169 C CA . ALA B 1 148 ? 31.793 27.690 14.116 1.00 27.20 148 ALA B CA 1
ATOM 4170 C C . ALA B 1 148 ? 31.831 27.203 15.558 1.00 26.92 148 ALA B C 1
ATOM 4171 O O . ALA B 1 148 ? 31.047 27.659 16.390 1.00 27.63 148 ALA B O 1
ATOM 4178 N N . PHE B 1 149 ? 32.727 26.270 15.843 1.00 26.91 149 PHE B N 1
ATOM 4179 C CA . PHE B 1 149 ? 32.892 25.723 17.179 1.00 26.97 149 PHE B CA 1
ATOM 4180 C C . PHE B 1 149 ? 34.098 26.392 17.822 1.00 26.93 149 PHE B C 1
ATOM 4181 O O . PHE B 1 149 ? 35.154 26.511 17.195 1.00 28.65 149 PHE B O 1
ATOM 4198 N N . PHE B 1 150 ? 33.936 26.824 19.068 1.00 25.71 150 PHE B N 1
ATOM 4199 C CA . PHE B 1 150 ? 34.975 27.535 19.794 1.00 26.29 150 PHE B CA 1
ATOM 4200 C C . PHE B 1 150 ? 35.286 26.842 21.106 1.00 25.83 150 PHE B C 1
ATOM 4201 O O . PHE B 1 150 ? 34.381 26.564 21.900 1.00 25.25 150 PHE B O 1
ATOM 4218 N N . GLY B 1 151 ? 36.570 26.586 21.335 1.00 27.58 151 GLY B N 1
ATOM 4219 C CA . GLY B 1 151 ? 37.067 26.290 22.653 1.00 28.38 151 GLY B CA 1
ATOM 4220 C C . GLY B 1 151 ? 37.609 27.544 23.314 1.00 29.99 151 GLY B C 1
ATOM 4221 O O . GLY B 1 151 ? 37.926 28.534 22.646 1.00 30.61 151 GLY B O 1
ATOM 4225 N N . PHE B 1 152 ? 37.721 27.485 24.644 1.00 30.04 152 PHE B N 1
ATOM 4226 C CA . PHE B 1 152 ? 38.238 28.601 25.427 1.00 30.05 152 PHE B CA 1
ATOM 4227 C C . PHE B 1 152 ? 39.304 28.100 26.387 1.00 31.24 152 PHE B C 1
ATOM 4228 O O . PHE B 1 152 ? 39.049 27.197 27.188 1.00 32.41 152 PHE B O 1
ATOM 4245 N N . GLU B 1 153 ? 40.501 28.691 26.301 1.00 32.75 153 GLU B N 1
ATOM 4246 C CA . GLU B 1 153 ? 41.615 28.240 27.131 1.00 35.95 153 GLU B CA 1
ATOM 4247 C C . GLU B 1 153 ? 41.315 28.422 28.610 1.00 36.04 153 GLU B C 1
ATOM 4248 O O . GLU B 1 153 ? 41.757 27.620 29.443 1.00 37.93 153 GLU B O 1
ATOM 4260 N N . SER B 1 154 ? 40.591 29.487 28.954 1.00 34.76 154 SER B N 1
ATOM 4261 C CA . SER B 1 154 ? 40.193 29.791 30.322 1.00 35.69 154 SER B CA 1
ATOM 4262 C C . SER B 1 154 ? 39.115 30.867 30.271 1.00 34.19 154 SER B C 1
ATOM 4263 O O . SER B 1 154 ? 38.865 31.480 29.228 1.00 33.76 154 SER B O 1
ATOM 4271 N N . TYR B 1 155 ? 38.487 31.104 31.424 1.00 33.82 155 TYR B N 1
ATOM 4272 C CA . TYR B 1 155 ? 37.512 32.184 31.509 1.00 32.05 155 TYR B CA 1
ATOM 4273 C C . TYR B 1 155 ? 38.156 33.550 31.328 1.00 35.02 155 TYR B C 1
ATOM 4274 O O . TYR B 1 155 ? 37.448 34.532 31.061 1.00 36.76 155 TYR B O 1
ATOM 4292 N N . GLU B 1 156 ? 39.476 33.641 31.492 1.00 35.56 156 GLU B N 1
ATOM 4293 C CA . GLU B 1 156 ? 40.187 34.902 31.378 1.00 37.80 156 GLU B CA 1
ATOM 4294 C C . GLU B 1 156 ? 40.710 35.151 29.971 1.00 37.22 156 GLU B C 1
ATOM 4295 O O . GLU B 1 156 ? 41.232 36.237 29.702 1.00 39.15 156 GLU B O 1
ATOM 4307 N N . ALA B 1 157 ? 40.581 34.180 29.074 1.00 35.56 157 ALA B N 1
ATOM 4308 C CA . ALA B 1 157 ? 41.002 34.374 27.696 1.00 35.59 157 ALA B CA 1
ATOM 4309 C C . ALA B 1 157 ? 40.208 35.500 27.047 1.00 36.50 157 ALA B C 1
ATOM 4310 O O . ALA B 1 157 ? 39.028 35.713 27.337 1.00 36.69 157 ALA B O 1
ATOM 4317 N N . LYS B 1 158 ? 40.877 36.219 26.144 1.00 37.46 158 LYS B N 1
ATOM 4318 C CA . LYS B 1 158 ? 40.218 37.279 25.392 1.00 37.84 158 LYS B CA 1
ATOM 4319 C C . LYS B 1 158 ? 39.201 36.706 24.412 1.00 34.95 158 LYS B C 1
ATOM 4320 O O . LYS B 1 158 ? 38.105 37.255 24.245 1.00 33.09 158 LYS B O 1
ATOM 4339 N N . GLN B 1 159 ? 39.538 35.599 23.760 1.00 32.92 159 GLN B N 1
ATOM 4340 C CA . GLN B 1 159 ? 38.674 35.092 22.708 1.00 32.12 159 GLN B CA 1
ATOM 4341 C C . GLN B 1 159 ? 38.770 33.581 22.649 1.00 31.36 159 GLN B C 1
ATOM 4342 O O . GLN B 1 159 ? 39.684 32.967 23.210 1.00 31.59 159 GLN B O 1
ATOM 4356 N N . GLY B 1 160 ? 37.807 32.991 21.957 1.00 30.59 160 GLY B N 1
ATOM 4357 C CA . GLY B 1 160 ? 37.834 31.570 21.716 1.00 30.23 160 GLY B CA 1
ATOM 4358 C C . GLY B 1 160 ? 38.814 31.196 20.626 1.00 29.39 160 GLY B C 1
ATOM 4359 O O . GLY B 1 160 ? 39.408 32.048 19.964 1.00 30.63 160 GLY B O 1
ATOM 4363 N N . ILE B 1 161 ? 38.967 29.886 20.456 1.00 29.51 161 ILE B N 1
ATOM 4364 C CA . ILE B 1 161 ? 39.819 29.295 19.434 1.00 30.98 161 ILE B CA 1
ATOM 4365 C C . ILE B 1 161 ? 38.906 28.498 18.519 1.00 30.90 161 ILE B C 1
ATOM 4366 O O . ILE B 1 161 ? 38.279 27.521 18.958 1.00 31.53 161 ILE B O 1
ATOM 4382 N N . ILE B 1 162 ? 38.815 28.911 17.257 1.00 31.14 162 ILE B N 1
ATOM 4383 C CA . ILE B 1 162 ? 37.951 28.193 16.333 1.00 32.32 162 ILE B CA 1
ATOM 4384 C C . ILE B 1 162 ? 38.560 26.822 16.068 1.00 32.11 162 ILE B C 1
ATOM 4385 O O . ILE B 1 162 ? 39.787 26.671 15.960 1.00 32.57 162 ILE B O 1
ATOM 4401 N N . GLN B 1 163 ? 37.704 25.811 15.990 1.00 32.17 163 GLN B N 1
ATOM 4402 C CA . GLN B 1 163 ? 38.133 24.422 15.923 1.00 32.45 163 GLN B CA 1
ATOM 4403 C C . GLN B 1 163 ? 38.004 23.852 14.514 1.00 34.24 163 GLN B C 1
ATOM 4404 O O . GLN B 1 163 ? 37.123 24.236 13.739 1.00 33.95 163 GLN B O 1
ATOM 4418 N N . THR B 1 164 ? 38.891 22.917 14.191 1.00 35.83 164 THR B N 1
ATOM 4419 C CA . THR B 1 164 ? 38.775 22.212 12.923 1.00 36.92 164 THR B CA 1
ATOM 4420 C C . THR B 1 164 ? 37.516 21.347 12.915 1.00 35.39 164 THR B C 1
ATOM 4421 O O . THR B 1 164 ? 36.988 20.963 13.959 1.00 34.90 164 THR B O 1
ATOM 4432 N N . ASP B 1 165 ? 37.040 21.031 11.708 1.00 37.48 165 ASP B N 1
ATOM 4433 C CA . ASP B 1 165 ? 35.782 20.299 11.565 1.00 37.47 165 ASP B CA 1
ATOM 4434 C C . ASP B 1 165 ? 35.847 18.939 12.245 1.00 38.08 165 ASP B C 1
ATOM 4435 O O . ASP B 1 165 ? 34.870 18.498 12.858 1.00 38.14 165 ASP B O 1
ATOM 4444 N N . GLU B 1 166 ? 36.981 18.252 12.150 1.00 39.10 166 GLU B N 1
ATOM 4445 C CA . GLU B 1 166 ? 37.064 16.927 12.751 1.00 40.45 166 GLU B CA 1
ATOM 4446 C C . GLU B 1 166 ? 37.057 16.977 14.273 1.00 38.68 166 GLU B C 1
ATOM 4447 O O . GLU B 1 166 ? 36.752 15.964 14.910 1.00 38.58 166 GLU B O 1
ATOM 4459 N N . THR B 1 167 ? 37.370 18.127 14.871 1.00 36.00 167 THR B N 1
ATOM 4460 C CA . THR B 1 167 ? 37.505 18.192 16.323 1.00 34.16 167 THR B CA 1
ATOM 4461 C C . THR B 1 167 ? 36.154 18.264 17.031 1.00 33.02 167 THR B C 1
ATOM 4462 O O . THR B 1 167 ? 36.027 17.767 18.153 1.00 33.36 167 THR B O 1
ATOM 4473 N N . CYS B 1 168 ? 35.136 18.857 16.402 1.00 31.40 168 CYS B N 1
ATOM 4474 C CA . CYS B 1 168 ? 33.858 19.094 17.075 1.00 29.45 168 CYS B CA 1
ATOM 4475 C C . CYS B 1 168 ? 32.690 18.822 16.134 1.00 30.83 168 CYS B C 1
ATOM 4476 O O . CYS B 1 168 ? 31.780 18.050 16.459 1.00 30.15 168 CYS B O 1
ATOM 4483 N N . ALA B 1 169 ? 32.711 19.470 14.964 1.00 31.17 169 ALA B N 1
ATOM 4484 C CA . ALA B 1 169 ? 31.581 19.395 14.040 1.00 31.85 169 ALA B CA 1
ATOM 4485 C C . ALA B 1 169 ? 31.298 17.964 13.597 1.00 32.23 169 ALA B C 1
ATOM 4486 O O . ALA B 1 169 ? 30.140 17.597 13.373 1.00 33.24 169 ALA B O 1
ATOM 4493 N N . ALA B 1 170 ? 32.337 17.144 13.428 1.00 33.00 170 ALA B N 1
ATOM 4494 C CA . ALA B 1 170 ? 32.116 15.800 12.904 1.00 33.59 170 ALA B CA 1
ATOM 4495 C C . ALA B 1 170 ? 31.180 15.016 13.812 1.00 33.51 170 ALA B C 1
ATOM 4496 O O . ALA B 1 170 ? 30.226 14.377 13.347 1.00 33.94 170 ALA B O 1
ATOM 4503 N N . CYS B 1 171 ? 31.425 15.078 15.122 1.00 32.03 171 CYS B N 1
ATOM 4504 C CA . CYS B 1 171 ? 30.591 14.346 16.068 1.00 31.13 171 CYS B CA 1
ATOM 4505 C C . CYS B 1 171 ? 29.187 14.931 16.140 1.00 31.17 171 CYS B C 1
ATOM 4506 O O . CYS B 1 171 ? 28.191 14.190 16.166 1.00 30.96 171 CYS B O 1
ATOM 4513 N N . HIS B 1 172 ? 29.088 16.259 16.192 1.00 30.58 172 HIS B N 1
ATOM 4514 C CA . HIS B 1 172 ? 27.785 16.902 16.234 1.00 29.33 172 HIS B CA 1
ATOM 4515 C C . HIS B 1 172 ? 26.969 16.577 14.987 1.00 29.99 172 HIS B C 1
ATOM 4516 O O . HIS B 1 172 ? 25.784 16.243 15.088 1.00 31.35 172 HIS B O 1
ATOM 4530 N N . LYS B 1 173 ? 27.586 16.641 13.801 1.00 32.08 173 LYS B N 1
ATOM 4531 C CA . LYS B 1 173 ? 26.828 16.350 12.594 1.00 34.20 173 LYS B CA 1
ATOM 4532 C C . LYS B 1 173 ? 26.401 14.892 12.562 1.00 33.80 173 LYS B C 1
ATOM 4533 O O . LYS B 1 173 ? 25.290 14.574 12.125 1.00 35.50 173 LYS B O 1
ATOM 4552 N N . GLU B 1 174 ? 27.258 13.993 13.051 1.00 33.51 174 GLU B N 1
ATOM 4553 C CA . GLU B 1 174 ? 26.958 12.567 12.978 1.00 34.58 174 GLU B CA 1
ATOM 4554 C C . GLU B 1 174 ? 25.817 12.166 13.910 1.00 33.13 174 GLU B C 1
ATOM 4555 O O . GLU B 1 174 ? 25.035 11.278 13.569 1.00 34.85 174 GLU B O 1
ATOM 4567 N N . HIS B 1 175 ? 25.696 12.794 15.085 1.00 31.81 175 HIS B N 1
ATOM 4568 C CA . HIS B 1 175 ? 24.812 12.279 16.129 1.00 31.29 175 HIS B CA 1
ATOM 4569 C C . HIS B 1 175 ? 23.766 13.248 16.665 1.00 30.67 175 HIS B C 1
ATOM 4570 O O . HIS B 1 175 ? 22.837 12.794 17.336 1.00 30.73 175 HIS B O 1
ATOM 4584 N N . ALA B 1 176 ? 23.881 14.545 16.415 1.00 30.41 176 ALA B N 1
ATOM 4585 C CA . ALA B 1 176 ? 22.920 15.485 16.980 1.00 30.52 176 ALA B CA 1
ATOM 4586 C C . ALA B 1 176 ? 21.572 15.366 16.273 1.00 30.80 176 ALA B C 1
ATOM 4587 O O . ALA B 1 176 ? 21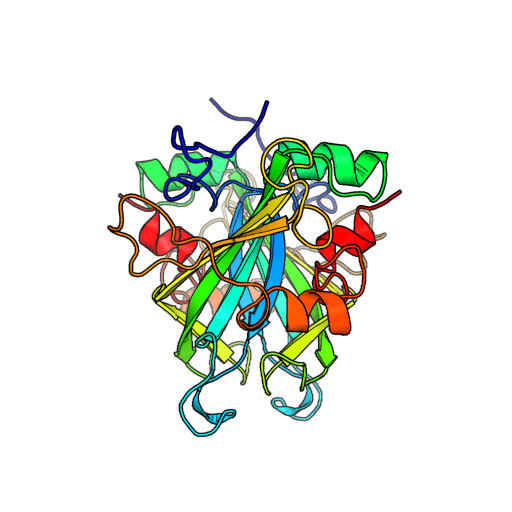.502 15.195 15.055 1.00 32.75 176 ALA B O 1
ATOM 4594 N N . ALA B 1 177 ? 20.489 15.500 17.044 1.00 28.90 177 ALA B N 1
ATOM 4595 C CA . ALA B 1 177 ? 19.153 15.297 16.492 1.00 30.31 177 ALA B CA 1
ATOM 4596 C C . ALA B 1 177 ? 18.731 16.396 15.520 1.00 31.44 177 ALA B C 1
ATOM 4597 O O . ALA B 1 177 ? 17.924 16.125 14.622 1.00 34.02 177 ALA B O 1
ATOM 4604 N N . HIS B 1 178 ? 19.221 17.632 15.676 1.00 31.19 178 HIS B N 1
ATOM 4605 C CA . HIS B 1 178 ? 18.711 18.723 14.837 1.00 32.26 178 HIS B CA 1
ATOM 4606 C C . HIS B 1 178 ? 19.795 19.761 14.560 1.00 30.44 178 HIS B C 1
ATOM 4607 O O . HIS B 1 178 ? 20.221 20.482 15.465 1.00 30.69 178 HIS B O 1
ATOM 4621 N N . ASP B 1 179 ? 20.211 19.859 13.297 1.00 30.92 179 ASP B N 1
ATOM 4622 C CA . ASP B 1 179 ? 21.048 20.959 12.829 1.00 29.60 179 ASP B CA 1
ATOM 4623 C C . ASP B 1 179 ? 22.288 21.103 13.706 1.00 28.69 179 ASP B C 1
ATOM 4624 O O . ASP B 1 179 ? 22.659 22.193 14.140 1.00 28.52 179 ASP B O 1
ATOM 4633 N N . MET B 1 180 ? 22.907 19.959 13.993 1.00 29.74 180 MET B N 1
ATOM 4634 C CA . MET B 1 180 ? 24.187 19.839 14.686 1.00 29.60 180 MET B CA 1
ATOM 4635 C C . MET B 1 180 ? 24.115 20.158 16.173 1.00 28.30 180 MET B C 1
ATOM 4636 O O . MET B 1 180 ? 25.155 20.189 16.833 1.00 27.22 180 MET B O 1
ATOM 4650 N N . VAL B 1 181 ? 22.914 20.333 16.722 1.00 26.79 181 VAL B N 1
ATOM 4651 C CA . VAL B 1 181 ? 22.701 20.577 18.148 1.00 25.69 181 VAL B CA 1
ATOM 4652 C C . VAL B 1 181 ? 22.001 19.364 18.746 1.00 25.66 181 VAL B C 1
ATOM 4653 O O . VAL B 1 181 ? 21.033 18.853 18.172 1.00 26.26 181 VAL B O 1
ATOM 4666 N N . PHE B 1 182 ? 22.487 18.904 19.900 1.00 25.61 182 PHE B N 1
ATOM 4667 C CA . PHE B 1 182 ? 21.981 17.675 20.523 1.00 25.10 182 PHE B CA 1
ATOM 4668 C C . PHE B 1 182 ? 20.647 17.909 21.247 1.00 25.67 182 PHE B C 1
ATOM 4669 O O . PHE B 1 182 ? 20.521 17.724 22.460 1.00 25.17 182 PHE B O 1
ATOM 4686 N N . THR B 1 183 ? 19.619 18.270 20.465 1.00 26.24 183 THR B N 1
ATOM 4687 C CA . THR B 1 183 ? 18.317 18.614 21.042 1.00 26.67 183 THR B CA 1
ATOM 4688 C C . THR B 1 183 ? 17.638 17.437 21.743 1.00 25.43 183 THR B C 1
ATOM 4689 O O . THR B 1 183 ? 16.702 17.654 22.531 1.00 25.25 183 THR B O 1
ATOM 4700 N N . GLN B 1 184 ? 18.090 16.203 21.502 1.00 25.87 184 GLN B N 1
ATOM 4701 C CA . GLN B 1 184 ? 17.619 15.085 22.309 1.00 25.93 184 GLN B CA 1
ATOM 4702 C C . GLN B 1 184 ? 17.928 15.268 23.790 1.00 25.40 184 GLN B C 1
ATOM 4703 O O . GLN B 1 184 ? 17.309 14.588 24.617 1.00 24.99 184 GLN B O 1
ATOM 4717 N N . PHE B 1 185 ? 18.841 16.182 24.145 1.00 23.69 185 PHE B N 1
ATOM 4718 C CA . PHE B 1 185 ? 19.178 16.465 25.537 1.00 22.98 185 PHE B CA 1
ATOM 4719 C C . PHE B 1 185 ? 18.753 17.863 25.987 1.00 22.67 185 PHE B C 1
ATOM 4720 O O . PHE B 1 185 ? 19.165 18.310 27.065 1.00 22.47 185 PHE B O 1
ATOM 4737 N N . TYR B 1 186 ? 17.926 18.567 25.202 1.00 22.31 186 TYR B N 1
ATOM 4738 C CA . TYR B 1 186 ? 17.475 19.923 25.545 1.00 22.08 186 TYR B CA 1
ATOM 4739 C C . TYR B 1 186 ? 15.954 19.909 25.608 1.00 22.73 186 TYR B C 1
ATOM 4740 O O . TYR B 1 186 ? 15.271 20.316 24.653 1.00 23.86 186 TYR B O 1
ATOM 4758 N N . PRO B 1 187 ? 15.387 19.430 26.716 1.00 22.22 187 PRO B N 1
ATOM 4759 C CA . PRO B 1 187 ? 13.924 19.373 26.790 1.00 22.36 187 PRO B CA 1
ATOM 4760 C C . PRO B 1 187 ? 13.285 20.740 26.697 1.00 22.62 187 PRO B C 1
ATOM 4761 O O . PRO B 1 187 ? 12.139 20.850 26.251 1.00 23.91 187 PRO B O 1
ATOM 4772 N N . VAL B 1 188 ? 14.006 21.795 27.075 1.00 22.24 188 VAL B N 1
ATOM 4773 C CA . VAL B 1 188 ? 13.466 23.144 26.950 1.00 22.89 188 VAL B CA 1
ATOM 4774 C C . VAL B 1 188 ? 13.232 23.484 25.481 1.00 23.06 188 VAL B C 1
ATOM 4775 O O . VAL B 1 188 ? 12.198 24.059 25.113 1.00 24.27 188 VAL B O 1
ATOM 4788 N N . LEU B 1 189 ? 14.193 23.150 24.617 1.00 23.49 189 LEU B N 1
ATOM 4789 C CA . LEU B 1 189 ? 14.010 23.396 23.185 1.00 24.35 189 LEU B CA 1
ATOM 4790 C C . LEU B 1 189 ? 12.871 22.556 22.625 1.00 26.23 189 LEU B C 1
ATOM 4791 O O . LEU B 1 189 ? 12.040 23.053 21.855 1.00 27.09 189 LEU B O 1
ATOM 4807 N N . ARG B 1 190 ? 12.831 21.266 22.968 1.00 26.80 190 ARG B N 1
ATOM 4808 C CA . ARG B 1 190 ? 11.818 20.398 22.371 1.00 28.16 190 ARG B CA 1
ATOM 4809 C C . ARG B 1 190 ? 10.415 20.834 22.769 1.00 28.66 190 ARG B C 1
ATOM 4810 O O . ARG B 1 190 ? 9.491 20.787 21.949 1.00 30.57 190 ARG B O 1
ATOM 4831 N N . ALA B 1 191 ? 10.237 21.273 24.020 1.00 28.43 191 ALA B N 1
ATOM 4832 C CA . ALA B 1 191 ? 8.941 21.752 24.484 1.00 29.04 191 ALA B CA 1
ATOM 4833 C C . ALA B 1 191 ? 8.610 23.151 23.971 1.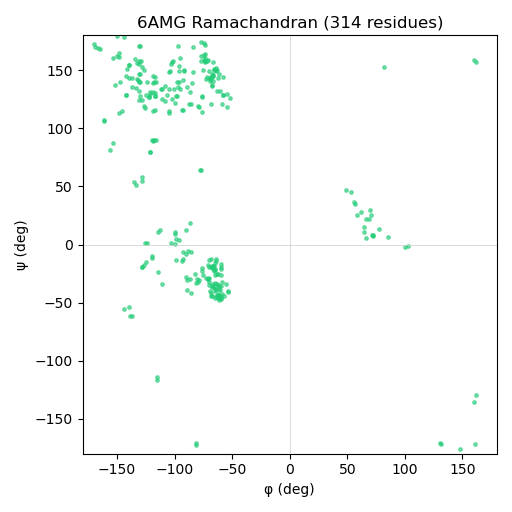00 30.09 191 ALA B C 1
ATOM 4834 O O . ALA B 1 191 ? 7.430 23.515 23.929 1.00 31.95 191 ALA B O 1
ATOM 4841 N N . GLY B 1 192 ? 9.611 23.943 23.590 1.00 31.21 192 GLY B N 1
ATOM 4842 C CA . GLY B 1 192 ? 9.376 25.313 23.178 1.00 32.24 192 GLY B CA 1
ATOM 4843 C C . GLY B 1 192 ? 9.167 25.516 21.704 1.00 34.69 192 GLY B C 1
ATOM 4844 O O . GLY B 1 192 ? 8.746 26.600 21.294 1.00 35.99 192 GLY B O 1
ATOM 4848 N N . LYS B 1 193 ? 9.452 24.519 20.887 1.00 36.91 193 LYS B N 1
ATOM 4849 C CA . LYS B 1 193 ? 9.251 24.696 19.460 1.00 39.51 193 LYS B CA 1
ATOM 4850 C C . LYS B 1 193 ? 7.767 24.586 19.124 1.00 41.03 193 LYS B C 1
ATOM 4851 O O . LYS B 1 193 ? 6.988 24.004 19.881 1.00 41.36 193 LYS B O 1
ATOM 4870 N N . PRO B 1 194 ? 7.343 25.156 17.990 1.00 41.79 194 PRO B N 1
ATOM 4871 C CA . PRO B 1 194 ? 5.934 25.127 17.585 1.00 43.94 194 PRO B CA 1
ATOM 4872 C C . PRO B 1 194 ? 5.529 23.839 16.876 1.00 46.80 194 PRO B C 1
ATOM 4873 O O . PRO B 1 194 ? 5.973 22.763 17.269 1.00 48.45 194 PRO B O 1
#

B-factor: mean 31.76, std 12.64, range [14.44, 90.63]

Secondary structure (DSSP, 8-state):
-----B-TT--BBPPSSGGGSEEEEEEE--GGGTTT--SS-SEEEEEE-HHHHHHHHHHSSPPTT-EEEEEEEEEEEEEETTEEEEEEEEEEEEEEEEE-TTT-TTSGGGEEEEE-S-TT-SB-EE--GGGTHHHHHHH-SBTTB-GGG-HHHHHH--/-PPPPS-B-TT-PBBPP-SGGGSEEEEEEE--GGGTTT--SS-SEEEEEE-HHHHHHHHHHSSPPTTEEEEEEEEEEEEEEETTEEEEEEEEEEEEEEEEE-TTT-TTSGGGEEEEE-S-TT-SB-EE--TTTTHHHHHHH-SBTTB-GGG-HHHHHH--

Radius of gyration: 19.67 Å; Cα contacts (8 Å, |Δi|>4): 746; chains: 2; bounding box: 48×41×56 Å

Sequence (318 aa):
LNYGSFTKEHVLLTPKGYREWVFIGASVTPNELNDDKAAFPEFHNVYIDPTSWGHWKKTGEFRDGTVIVKELAGVGSKASPSGNGYFPGEFNGIAAMVKDSKRYPERPGNWAFFGFESYEAKQGIIQTDETCAACHKEHAAHDMVFTQFYPVLRAGKPKGLNYGSFTKEHVLLTPKGYREWVFIGASVTPNELNDDKAAFPEFHNVYIDPTSWGHWKKTGEFRDGTVIVKELAGVGSKASPSGNGYFPGEFNGIAAMVKDSKRYPERPGNWAFFGFESYEAKQGIIQTDETCAACHKEHAAHDMVFTQFYPVLRAGKP

CATH classification: 3.50.70.20

Foldseek 3Di:
DFQFDADPLGFTFQGDPQVVAAWFFKDFQACVNVVNDDPQATIWIKGKHNVQLVVQLVAVDGDQRIKMKIWHFHFPDQADPVGGGTDTDGTDAIKMKHAHCVSQVPAQLNIWIFDDPHSPDRTTDTDDCVVQVVVLVVDAPPSSHNSVRGVNSVVSGD/DDDQAFDADPLRFTWLHDPQVVAAWFFKDFQACVNVVNDDPQATIWIKGKGNVQLVVLLVAVDGDQRIKMKIWHFHFPDQADPVGGGTDTDGTDAMKMKGAHCVSQVPAQLSIWIFGDPHSPDGTTDTDDCVVQVVVLVVDAPPSSHNSVRGVNSVVSGD

InterPro domains:
  IPR032033 Cytochrome P460 [PF16694] (51-183)
  IPR038142 Cytochrome P460 superfamily [G3DSA:3.50.70.20] (37-196)